Protein AF-A0A0L0F9M9-F1 (afdb_monomer_lite)

Organism: NCBI:txid667725

Sequence (215 aa):
MGREALQSKDYARAVFNFDKALEMAPGDKNTIYLRLEALLGNKKYELVCNDAAALLRDNAQDAEAMYLRGLALYYQGNCDSALNHLVQCLKSHPDHTKARNMRKVIKAVEASKKAGNEAYKSRKYDEAFALYTEAIEADENNTYTNSRLYSNRAAVLQQQKKFEAAIADCDRCVELDPNFVKAYTRRAKCKLESEQYDDAVKDYEKAASLDESNR

pLDDT: mean 96.53, std 3.6, range [65.5, 98.88]

Radius of gyration: 20.32 Å; chains: 1; bounding box: 56×35×57 Å

Foldseek 3Di:
DLVVCVVVLVLVVNLVVLVVVCVVPVPPVVSLLSNLSSCVSVLVLVVLLVSLVVVCVVPVQPLSSLQSNLSSCVLVVVLVSSLVSLVSSCVSPVPPPSSVLVNVLSVLLVVLCVQLVVCVVVVVLVSSLVSLVSSCVSPVPSLPSQLVSLLSNLVSCVVVLVLVSSLVSLVSNCVSPVLPLSSLQSNLVSCVSVVVNVSSVVSNVSSVVSVVVVD

InterPro domains:
  IPR011990 Tetratricopeptide-like helical domain superfamily [G3DSA:1.25.40.10] (1-107)
  IPR011990 Tetratricopeptide-like helical domain superfamily [G3DSA:1.25.40.10] (108-215)
  IPR011990 Tetratricopeptide-like helical domain superfamily [SSF48452] (2-144)
  IPR011990 Tetratricopeptide-like helical domain superfamily [SSF48452] (109-214)
  IPR019734 Tetratricopeptide repeat [PF00515] (148-180)
  IPR019734 Tetratricopeptide repeat [PF00515] (181-214)
  IPR019734 Tetratricopeptide repeat [PF13174] (64-96)
  IPR019734 Tetratricopeptide repeat [PF13181] (2-27)
  IPR019734 Tetratricopeptide repeat [PS50005] (63-96)
  IPR019734 Tetratricopeptide repeat [PS50005] (109-142)
  IPR019734 Tetratricopeptide repeat [PS50005] (147-180)
  IPR019734 Tetratricopeptide repeat [PS50005] (181-214)
  IPR019734 Tetratricopeptide repeat [SM00028] (1-28)
  IPR019734 Tetratricopeptide repeat [SM00028] (63-96)
  IPR019734 Tetratricopeptide repeat [SM00028] (109-142)
  IPR019734 Tetratricopeptide repeat [SM00028] (147-180)
  IPR019734 Tetratricopeptide repeat [SM00028] (181-214)

Structure (mmCIF, N/CA/C/O backbone):
data_AF-A0A0L0F9M9-F1
#
_entry.id   AF-A0A0L0F9M9-F1
#
loop_
_atom_site.group_PDB
_atom_site.id
_atom_site.type_symbol
_atom_site.label_atom_id
_atom_site.label_alt_id
_atom_site.label_comp_id
_atom_site.label_asym_id
_atom_site.label_entity_id
_atom_site.label_seq_id
_atom_site.pdbx_PDB_ins_code
_atom_site.Cartn_x
_atom_site.Cartn_y
_atom_site.Cartn_z
_atom_site.occupancy
_atom_site.B_iso_or_equiv
_atom_site.auth_seq_id
_atom_site.auth_comp_id
_atom_site.auth_asym_id
_atom_site.auth_atom_id
_atom_site.pdbx_PDB_model_num
ATOM 1 N N . MET A 1 1 ? 25.249 -14.826 -9.085 1.00 79.06 1 MET A N 1
ATOM 2 C CA . MET A 1 1 ? 25.199 -14.004 -7.854 1.00 79.06 1 MET A CA 1
ATOM 3 C C . MET A 1 1 ? 24.039 -13.002 -7.829 1.00 79.06 1 MET A C 1
ATOM 5 O O . MET A 1 1 ? 23.094 -13.247 -7.094 1.00 79.06 1 MET A O 1
ATOM 9 N N . GLY A 1 2 ? 24.029 -11.915 -8.621 1.00 86.38 2 GLY A N 1
ATOM 10 C CA . GLY A 1 2 ? 22.951 -10.899 -8.547 1.00 86.38 2 GLY A CA 1
ATOM 11 C C . GLY A 1 2 ? 21.544 -11.416 -8.893 1.00 86.38 2 GLY A C 1
ATOM 12 O O . GLY A 1 2 ? 20.603 -11.224 -8.128 1.00 86.38 2 GLY A O 1
ATOM 13 N N . ARG A 1 3 ? 21.404 -12.152 -10.004 1.00 90.69 3 ARG A N 1
ATOM 14 C CA . ARG A 1 3 ? 20.120 -12.754 -10.419 1.00 90.69 3 ARG A CA 1
ATOM 15 C C . ARG A 1 3 ? 19.613 -13.834 -9.457 1.00 90.69 3 ARG A C 1
ATOM 17 O O . ARG A 1 3 ? 18.416 -13.915 -9.222 1.00 90.69 3 ARG A O 1
ATOM 24 N N . GLU A 1 4 ? 20.514 -14.632 -8.890 1.00 93.12 4 GLU A N 1
ATOM 25 C CA . GLU A 1 4 ? 20.168 -15.656 -7.889 1.00 93.12 4 GLU A CA 1
ATOM 26 C C . GLU A 1 4 ? 19.638 -15.004 -6.611 1.00 93.12 4 GLU A C 1
ATOM 28 O O . GLU A 1 4 ? 18.603 -15.419 -6.103 1.00 93.12 4 GLU A O 1
ATOM 33 N N . ALA A 1 5 ? 20.290 -13.932 -6.142 1.00 93.06 5 ALA A N 1
ATOM 34 C CA . ALA A 1 5 ? 19.825 -13.160 -4.993 1.00 93.06 5 ALA A CA 1
ATOM 35 C C . ALA A 1 5 ? 18.439 -12.539 -5.241 1.00 93.06 5 ALA A C 1
ATOM 37 O O . ALA A 1 5 ? 17.585 -12.550 -4.356 1.00 93.06 5 ALA A O 1
ATOM 38 N N . LEU A 1 6 ? 18.183 -12.054 -6.462 1.00 91.94 6 LEU A N 1
ATOM 39 C CA . LEU A 1 6 ? 16.869 -11.537 -6.848 1.00 91.94 6 LEU A CA 1
ATOM 40 C C . LEU A 1 6 ? 15.794 -12.639 -6.815 1.00 91.94 6 LEU A C 1
ATOM 42 O O . LEU A 1 6 ? 14.709 -12.420 -6.281 1.00 91.94 6 LEU A O 1
ATOM 46 N N . GLN A 1 7 ? 16.105 -13.838 -7.317 1.00 93.06 7 GLN A N 1
ATOM 47 C CA . GLN A 1 7 ? 15.200 -14.995 -7.271 1.00 93.06 7 GLN A CA 1
ATOM 48 C C . GLN A 1 7 ? 14.928 -15.472 -5.841 1.00 93.06 7 GLN A C 1
ATOM 50 O O . GLN A 1 7 ? 13.792 -15.816 -5.517 1.00 93.06 7 GLN A O 1
ATOM 55 N N . SER A 1 8 ? 15.936 -15.442 -4.966 1.00 94.00 8 SER A N 1
ATOM 56 C CA . SER A 1 8 ? 15.775 -15.771 -3.547 1.00 94.00 8 SER A CA 1
ATOM 57 C C . SER A 1 8 ? 15.162 -14.634 -2.722 1.00 94.00 8 SER A C 1
ATOM 59 O O . SER A 1 8 ? 15.087 -14.755 -1.501 1.00 94.00 8 SER A O 1
ATOM 61 N N . LYS A 1 9 ? 14.739 -13.531 -3.361 1.00 93.94 9 LYS A N 1
ATOM 62 C CA . LYS A 1 9 ? 14.212 -12.309 -2.726 1.00 93.94 9 LYS A CA 1
ATOM 63 C C . LYS A 1 9 ? 15.171 -11.663 -1.715 1.00 93.94 9 LYS A C 1
ATOM 65 O O . LYS A 1 9 ? 14.748 -10.858 -0.888 1.00 93.94 9 LYS A O 1
ATOM 70 N N . ASP A 1 10 ? 16.469 -11.958 -1.804 1.00 96.00 10 ASP A N 1
ATOM 71 C CA . ASP A 1 10 ? 17.509 -11.208 -1.098 1.00 96.00 10 ASP A CA 1
ATOM 72 C C . ASP A 1 10 ? 17.816 -9.937 -1.899 1.00 96.00 10 ASP A C 1
ATOM 74 O O . ASP A 1 10 ? 18.818 -9.818 -2.611 1.00 96.00 10 ASP A O 1
ATOM 78 N N . TYR A 1 11 ? 16.879 -8.992 -1.828 1.00 96.81 11 TYR A N 1
ATOM 79 C CA . TYR A 1 11 ? 16.927 -7.772 -2.622 1.00 96.81 11 TYR A CA 1
ATOM 80 C C . TYR A 1 11 ? 18.124 -6.889 -2.262 1.00 96.81 11 TYR A C 1
ATOM 82 O O . TYR A 1 11 ? 18.705 -6.272 -3.149 1.00 96.81 11 TYR A O 1
ATOM 90 N N . ALA A 1 12 ? 18.541 -6.854 -0.993 1.00 96.12 12 ALA A N 1
ATOM 91 C CA . ALA A 1 12 ? 19.705 -6.079 -0.568 1.00 96.12 12 ALA A CA 1
ATOM 92 C C . ALA A 1 12 ? 20.992 -6.603 -1.225 1.00 96.12 12 ALA A C 1
ATOM 94 O O . ALA A 1 12 ? 21.762 -5.828 -1.798 1.00 96.12 12 ALA A O 1
ATOM 95 N N . ARG A 1 13 ? 21.192 -7.928 -1.221 1.00 96.81 13 ARG A N 1
ATOM 96 C CA . ARG A 1 13 ? 22.329 -8.559 -1.901 1.00 96.81 13 ARG A CA 1
ATOM 97 C C . ARG A 1 13 ? 22.228 -8.433 -3.418 1.00 96.81 13 ARG A C 1
ATOM 99 O O . ARG A 1 13 ? 23.251 -8.270 -4.084 1.00 96.81 13 ARG A O 1
ATOM 106 N N . ALA A 1 14 ? 21.023 -8.515 -3.979 1.00 97.50 14 ALA A N 1
ATOM 107 C CA . ALA A 1 14 ? 20.804 -8.311 -5.407 1.00 97.50 14 ALA A CA 1
ATOM 108 C C . ALA A 1 14 ? 21.229 -6.897 -5.832 1.00 97.50 14 ALA A C 1
ATOM 110 O O . ALA A 1 14 ? 22.047 -6.772 -6.741 1.00 97.50 14 ALA A O 1
ATOM 111 N N . VAL A 1 15 ? 20.765 -5.858 -5.123 1.00 97.38 15 VAL A N 1
ATOM 112 C CA . VAL A 1 15 ? 21.155 -4.456 -5.359 1.00 97.38 15 VAL A CA 1
ATOM 113 C C . VAL A 1 15 ? 22.673 -4.297 -5.296 1.00 97.38 15 VAL A C 1
ATOM 115 O O . VAL A 1 15 ? 23.256 -3.840 -6.272 1.00 97.38 15 VAL A O 1
ATOM 118 N N . PHE A 1 16 ? 23.324 -4.773 -4.226 1.00 97.00 16 PHE A N 1
ATOM 119 C CA . PHE A 1 16 ? 24.784 -4.686 -4.080 1.00 97.00 16 PHE A CA 1
ATOM 120 C C . PHE A 1 16 ? 25.542 -5.314 -5.261 1.00 97.00 16 PHE A C 1
ATOM 122 O O . PHE A 1 16 ? 26.493 -4.736 -5.786 1.00 97.00 16 PHE A O 1
ATOM 129 N N . ASN A 1 17 ? 25.116 -6.500 -5.707 1.00 97.06 17 ASN A N 1
ATOM 130 C CA . ASN A 1 17 ? 25.755 -7.181 -6.831 1.00 97.06 17 ASN A CA 1
ATOM 131 C C . ASN A 1 17 ? 25.538 -6.449 -8.161 1.00 97.06 17 ASN A C 1
ATOM 133 O O . ASN A 1 17 ? 26.443 -6.431 -8.995 1.00 97.06 17 ASN A O 1
ATOM 137 N N . PHE A 1 18 ? 24.355 -5.870 -8.382 1.00 97.44 18 PHE A N 1
ATOM 138 C CA . PHE A 1 18 ? 24.090 -5.102 -9.595 1.00 97.44 18 PHE A CA 1
ATOM 139 C C . PHE A 1 18 ? 24.808 -3.750 -9.590 1.00 97.44 18 PHE A C 1
ATOM 141 O O . PHE A 1 18 ? 25.332 -3.366 -10.629 1.00 97.44 18 PHE A O 1
ATOM 148 N N . ASP A 1 19 ? 24.926 -3.077 -8.441 1.00 96.19 19 ASP A N 1
ATOM 149 C CA . ASP A 1 19 ? 25.765 -1.879 -8.293 1.00 96.19 19 ASP A CA 1
ATOM 150 C C . ASP A 1 19 ? 27.214 -2.180 -8.699 1.00 96.19 19 ASP A C 1
ATOM 152 O O . ASP A 1 19 ? 27.785 -1.487 -9.540 1.00 96.19 19 ASP A O 1
ATOM 156 N N . LYS A 1 20 ? 27.783 -3.282 -8.191 1.00 96.50 20 LYS A N 1
ATOM 157 C CA . LYS A 1 20 ? 29.138 -3.724 -8.558 1.00 96.50 20 LYS A CA 1
ATOM 158 C C . LYS A 1 20 ? 29.290 -4.041 -10.044 1.00 96.50 20 LYS A C 1
ATOM 160 O O . LYS A 1 20 ? 30.318 -3.725 -10.634 1.00 96.50 20 LYS A O 1
ATOM 165 N N . ALA A 1 21 ? 28.279 -4.642 -10.666 1.00 95.81 21 ALA A N 1
ATOM 166 C CA . ALA A 1 21 ? 28.298 -4.896 -12.104 1.00 95.81 21 ALA A CA 1
ATOM 167 C C . ALA A 1 21 ? 28.262 -3.589 -12.920 1.00 95.81 21 ALA A C 1
ATOM 169 O O . ALA A 1 21 ? 28.965 -3.472 -13.924 1.00 95.81 21 ALA A O 1
ATOM 170 N N . LEU A 1 22 ? 27.504 -2.587 -12.466 1.00 95.75 22 LEU A N 1
ATOM 171 C CA . LEU A 1 22 ? 27.412 -1.282 -13.125 1.00 95.75 22 LEU A CA 1
ATOM 172 C C . LEU A 1 22 ? 28.666 -0.420 -12.933 1.00 95.75 22 LEU A C 1
ATOM 174 O O . LEU A 1 22 ? 28.947 0.403 -13.796 1.00 95.75 22 LEU A O 1
ATOM 178 N N . GLU A 1 23 ? 29.466 -0.632 -11.882 1.00 95.88 23 GLU A N 1
ATOM 179 C CA . GLU A 1 23 ? 30.805 -0.023 -11.778 1.00 95.88 23 GLU A CA 1
ATOM 180 C C . GLU A 1 23 ? 31.713 -0.453 -12.946 1.00 95.88 23 GLU A C 1
ATOM 182 O O . GLU A 1 23 ? 32.511 0.342 -13.441 1.00 95.88 23 GLU A O 1
ATOM 187 N N . MET A 1 24 ? 31.578 -1.699 -13.412 1.00 94.69 24 MET A N 1
ATOM 188 C CA . MET A 1 24 ? 32.361 -2.239 -14.530 1.00 94.69 24 MET A CA 1
ATOM 189 C C . MET A 1 24 ? 31.755 -1.897 -15.897 1.00 94.69 24 MET A C 1
ATOM 191 O O . MET A 1 24 ? 32.488 -1.720 -16.869 1.00 94.69 24 MET A O 1
ATOM 195 N N . ALA A 1 25 ? 30.425 -1.821 -15.981 1.00 93.94 25 ALA A N 1
ATOM 196 C CA . ALA A 1 25 ? 29.690 -1.537 -17.211 1.00 93.94 25 ALA A CA 1
ATOM 197 C C . ALA A 1 25 ? 28.493 -0.594 -16.951 1.00 93.94 25 ALA A C 1
ATOM 199 O O . ALA A 1 25 ? 27.348 -1.050 -16.909 1.00 93.94 25 ALA A O 1
ATOM 200 N N . PRO A 1 26 ? 28.719 0.730 -16.833 1.00 91.56 26 PRO A N 1
ATOM 201 C CA . PRO A 1 26 ? 27.678 1.680 -16.415 1.00 91.56 26 PRO A CA 1
ATOM 202 C C . PRO A 1 26 ? 26.472 1.791 -17.361 1.00 91.56 26 PRO A C 1
ATOM 204 O O . PRO A 1 26 ? 25.402 2.228 -16.950 1.00 91.56 26 PRO A O 1
ATOM 207 N N . GLY A 1 27 ? 26.641 1.425 -18.635 1.00 90.00 27 GLY A N 1
ATOM 208 C CA . GLY A 1 27 ? 25.611 1.539 -19.671 1.00 90.00 27 GLY A CA 1
ATOM 209 C C . GLY A 1 27 ? 24.778 0.277 -19.912 1.00 90.00 27 GLY A C 1
ATOM 210 O O . GLY A 1 27 ? 23.948 0.283 -20.822 1.00 90.00 27 GLY A O 1
ATOM 211 N N . ASP A 1 28 ? 24.992 -0.814 -19.165 1.00 94.44 28 ASP A N 1
ATOM 212 C CA . ASP A 1 28 ? 24.245 -2.058 -19.384 1.00 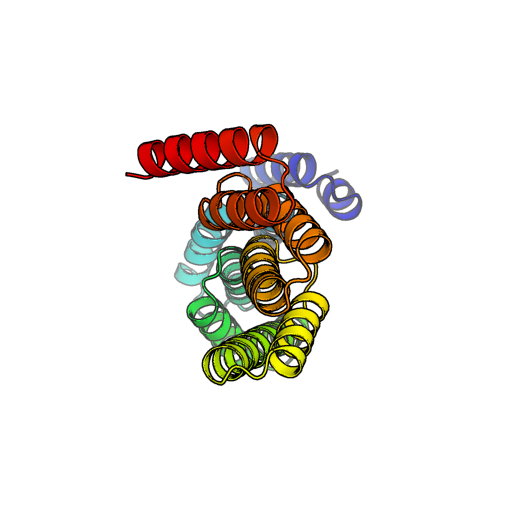94.44 28 ASP A CA 1
ATOM 213 C C . ASP A 1 28 ? 22.788 -1.943 -18.905 1.00 94.44 28 ASP A C 1
ATOM 215 O O . ASP A 1 28 ? 22.467 -2.170 -17.734 1.00 94.44 28 ASP A O 1
ATOM 219 N N . LYS A 1 29 ? 21.886 -1.631 -19.846 1.00 92.88 29 LYS A N 1
ATOM 220 C CA . LYS A 1 29 ? 20.447 -1.446 -19.592 1.00 92.88 29 LYS A CA 1
ATOM 221 C C . LYS A 1 29 ? 19.813 -2.645 -18.886 1.00 92.88 29 LYS A C 1
ATOM 223 O O . LYS A 1 29 ? 19.014 -2.452 -17.976 1.00 92.88 29 LYS A O 1
ATOM 228 N N . ASN A 1 30 ? 20.207 -3.872 -19.230 1.00 94.94 30 ASN A N 1
ATOM 229 C CA . ASN A 1 30 ? 19.642 -5.066 -18.599 1.00 94.94 30 ASN A CA 1
ATOM 230 C C . ASN A 1 30 ? 19.985 -5.135 -17.107 1.00 94.94 30 ASN A C 1
ATOM 232 O O . ASN A 1 30 ? 19.119 -5.435 -16.286 1.00 94.94 30 ASN A O 1
ATOM 236 N N . THR A 1 31 ? 21.234 -4.836 -16.746 1.00 96.38 31 THR A N 1
ATOM 237 C CA . THR A 1 31 ? 21.653 -4.776 -15.341 1.00 96.38 31 THR A CA 1
ATOM 238 C C . THR A 1 31 ? 20.976 -3.619 -14.608 1.00 96.38 31 THR A C 1
ATOM 240 O O . THR A 1 31 ? 20.567 -3.798 -13.460 1.00 96.38 31 THR A O 1
ATOM 243 N N . ILE A 1 32 ? 20.760 -2.473 -15.267 1.00 96.81 32 ILE A N 1
ATOM 244 C CA . ILE A 1 32 ? 19.991 -1.361 -14.688 1.00 96.81 32 ILE A CA 1
ATOM 245 C C . ILE A 1 32 ? 18.556 -1.804 -14.366 1.00 96.81 32 ILE A C 1
ATOM 247 O O . ILE A 1 32 ? 18.116 -1.605 -13.237 1.00 96.81 32 ILE A O 1
ATOM 251 N N . TYR A 1 33 ? 17.833 -2.447 -15.289 1.00 97.69 33 TYR A N 1
ATOM 252 C CA . TYR A 1 33 ? 16.461 -2.902 -15.015 1.00 97.69 33 TYR A CA 1
ATOM 253 C C . TYR A 1 33 ? 16.404 -3.923 -13.874 1.00 97.69 33 TYR A C 1
ATOM 255 O O . TYR A 1 33 ? 15.585 -3.778 -12.969 1.00 97.69 33 TYR A O 1
ATOM 263 N N . LEU A 1 34 ? 17.312 -4.905 -13.853 1.00 97.50 34 LEU A N 1
ATOM 264 C CA . LEU A 1 34 ? 17.385 -5.888 -12.764 1.00 97.50 34 LEU A CA 1
ATOM 265 C C . LEU A 1 34 ? 17.681 -5.229 -11.409 1.00 97.50 34 LEU A C 1
ATOM 267 O O . LEU A 1 34 ? 17.134 -5.631 -10.380 1.00 97.50 34 LEU A O 1
ATOM 271 N N . ARG A 1 35 ? 18.512 -4.183 -11.403 1.00 97.69 35 ARG A N 1
ATOM 272 C CA . ARG A 1 35 ? 18.753 -3.366 -10.214 1.00 97.69 35 ARG A CA 1
ATOM 273 C C . ARG A 1 35 ? 17.499 -2.617 -9.779 1.00 97.69 35 ARG A C 1
ATOM 275 O O . ARG A 1 35 ? 17.212 -2.592 -8.587 1.00 97.69 35 ARG A O 1
ATOM 282 N N . LEU A 1 36 ? 16.741 -2.035 -10.706 1.00 98.12 36 LEU A N 1
ATOM 283 C CA . LEU A 1 36 ? 15.484 -1.347 -10.393 1.00 98.12 36 LEU A CA 1
ATOM 284 C C . LEU A 1 36 ? 14.428 -2.307 -9.832 1.00 98.12 36 LEU A C 1
ATOM 286 O O . LEU A 1 36 ? 13.769 -1.969 -8.852 1.00 98.12 36 LEU A O 1
ATOM 290 N N . GLU A 1 37 ? 14.310 -3.518 -10.381 1.00 97.31 37 GLU A N 1
ATOM 291 C CA . GLU A 1 37 ? 13.459 -4.576 -9.819 1.00 97.31 37 GLU A CA 1
ATOM 292 C C . GLU A 1 37 ? 13.892 -4.948 -8.390 1.00 97.31 37 GLU A C 1
ATOM 294 O O . GLU A 1 37 ? 13.057 -5.055 -7.487 1.00 97.31 37 GLU A O 1
ATOM 299 N N . ALA A 1 38 ? 15.200 -5.074 -8.146 1.00 97.69 38 ALA A N 1
ATOM 300 C CA . ALA A 1 38 ? 15.728 -5.326 -6.809 1.00 97.69 38 ALA A CA 1
ATOM 301 C C . ALA A 1 38 ? 15.455 -4.155 -5.845 1.00 97.69 38 ALA A C 1
ATOM 303 O O . ALA A 1 38 ? 15.062 -4.374 -4.700 1.00 97.69 38 ALA A O 1
ATOM 304 N N . LEU A 1 39 ? 15.600 -2.907 -6.298 1.00 98.19 39 LEU A N 1
ATOM 305 C CA . LEU A 1 39 ? 15.288 -1.713 -5.509 1.00 98.19 39 LEU A CA 1
ATOM 306 C C . LEU A 1 39 ? 13.794 -1.625 -5.164 1.00 98.19 39 LEU A C 1
ATOM 308 O O . LEU A 1 39 ? 13.469 -1.271 -4.030 1.00 98.19 39 LEU A O 1
ATOM 312 N N . LEU A 1 40 ? 12.896 -1.990 -6.090 1.00 96.44 40 LEU A N 1
ATOM 313 C CA . LEU A 1 40 ? 11.456 -2.110 -5.825 1.00 96.44 40 LEU A CA 1
ATOM 314 C C . LEU A 1 40 ? 11.188 -3.127 -4.711 1.00 96.44 40 LEU A C 1
ATOM 316 O O . LEU A 1 40 ? 10.513 -2.799 -3.736 1.00 96.44 40 LEU A O 1
ATOM 320 N N . GLY A 1 41 ? 11.758 -4.333 -4.815 1.00 94.56 41 GLY A N 1
ATOM 321 C CA . GLY A 1 41 ? 11.632 -5.369 -3.785 1.00 94.56 41 GLY A CA 1
ATOM 322 C C . GLY A 1 41 ? 12.207 -4.943 -2.429 1.00 94.56 41 GLY A C 1
ATOM 323 O O . GLY A 1 41 ? 11.650 -5.265 -1.381 1.00 94.56 41 GLY A O 1
ATOM 324 N N . ASN A 1 42 ? 13.273 -4.139 -2.444 1.00 95.38 42 ASN A N 1
ATOM 325 C CA . ASN A 1 42 ? 13.881 -3.541 -1.254 1.00 95.38 42 ASN A CA 1
ATOM 326 C C . ASN A 1 42 ? 13.179 -2.251 -0.775 1.00 95.38 42 ASN A C 1
ATOM 328 O O . ASN A 1 42 ? 13.711 -1.529 0.072 1.00 95.38 42 ASN A O 1
ATOM 332 N N . LYS A 1 43 ? 12.006 -1.922 -1.334 1.00 94.88 43 LYS A N 1
ATOM 333 C CA . LYS A 1 43 ? 11.185 -0.748 -0.991 1.00 94.88 43 LYS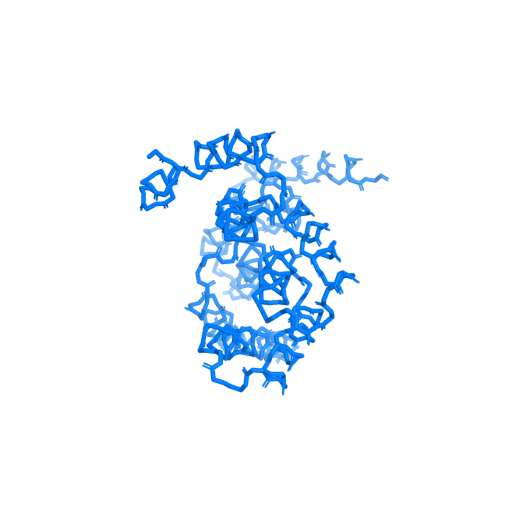 A CA 1
ATOM 334 C C . LYS A 1 43 ? 11.906 0.602 -1.144 1.00 94.88 43 LYS A C 1
ATOM 336 O O . LYS A 1 43 ? 11.569 1.581 -0.481 1.00 94.88 43 LYS A O 1
ATOM 341 N N . LYS A 1 44 ? 12.911 0.684 -2.022 1.00 96.94 44 LYS A N 1
ATOM 342 C CA . LYS A 1 44 ? 13.674 1.908 -2.328 1.00 96.94 44 LYS A CA 1
ATOM 343 C C . LYS A 1 44 ? 13.054 2.660 -3.508 1.00 96.94 44 LYS A C 1
ATOM 345 O O . LYS A 1 44 ? 13.709 2.905 -4.518 1.00 96.94 44 LYS A O 1
ATOM 350 N N . TYR A 1 45 ? 11.780 3.023 -3.376 1.00 96.94 45 TYR A N 1
ATOM 351 C CA . TYR A 1 45 ? 10.970 3.571 -4.471 1.00 96.94 45 TYR A CA 1
ATOM 352 C C . TYR A 1 45 ? 11.502 4.895 -5.036 1.00 96.94 45 TYR A C 1
ATOM 354 O O . TYR A 1 45 ? 11.508 5.072 -6.249 1.00 96.94 45 TYR A O 1
ATOM 362 N N . GLU A 1 46 ? 12.031 5.781 -4.187 1.00 96.75 46 GLU A N 1
ATOM 363 C CA . GLU A 1 46 ? 12.636 7.051 -4.624 1.00 96.75 46 GLU A CA 1
ATOM 364 C C . GLU A 1 46 ? 13.813 6.838 -5.587 1.00 96.75 46 GLU A C 1
ATOM 366 O O . GLU A 1 46 ? 13.908 7.494 -6.625 1.00 96.75 46 GLU A O 1
ATOM 371 N N . LEU A 1 47 ? 14.688 5.867 -5.290 1.00 97.31 47 LEU A N 1
ATOM 372 C CA . LEU A 1 47 ? 15.813 5.531 -6.167 1.00 97.31 47 LEU A CA 1
ATOM 373 C C . LEU A 1 47 ? 15.317 4.976 -7.505 1.00 97.31 47 LEU A C 1
ATOM 375 O O . LEU A 1 47 ? 15.804 5.387 -8.554 1.00 97.31 47 LEU A O 1
ATOM 379 N N . VAL A 1 48 ? 14.291 4.118 -7.480 1.00 98.38 48 VAL A N 1
ATOM 380 C CA . VAL A 1 48 ? 13.667 3.594 -8.706 1.00 98.38 48 VAL A CA 1
ATOM 381 C C . VAL A 1 48 ? 13.104 4.728 -9.559 1.00 98.38 48 VAL A C 1
ATOM 383 O O . VAL A 1 48 ? 13.349 4.769 -10.763 1.00 98.38 48 VAL A O 1
ATOM 386 N N . CYS A 1 49 ? 12.382 5.671 -8.949 1.00 97.62 49 CYS A N 1
ATOM 387 C CA . CYS A 1 49 ? 11.821 6.828 -9.640 1.00 97.62 49 CYS A CA 1
ATOM 388 C C . CYS A 1 49 ? 12.902 7.688 -10.307 1.00 97.62 49 CYS A C 1
ATOM 390 O O . CYS A 1 49 ? 12.734 8.071 -11.468 1.00 97.62 49 CYS A O 1
ATOM 392 N N . ASN A 1 50 ? 14.001 7.971 -9.603 1.00 96.81 50 ASN A N 1
ATOM 393 C CA . ASN A 1 50 ? 15.098 8.798 -10.108 1.00 96.81 50 ASN A CA 1
ATOM 394 C C . ASN A 1 50 ? 15.840 8.136 -11.274 1.00 96.81 50 ASN A C 1
ATOM 396 O O . ASN A 1 50 ? 16.052 8.762 -12.317 1.00 96.81 50 ASN A O 1
ATOM 400 N N . ASP A 1 51 ? 16.177 6.860 -11.126 1.00 96.19 51 ASP A N 1
ATOM 401 C CA . ASP A 1 51 ? 16.953 6.120 -12.117 1.00 96.19 51 ASP A CA 1
ATOM 402 C C . ASP A 1 51 ? 16.110 5.798 -13.358 1.00 96.19 51 ASP A C 1
ATOM 404 O O . ASP A 1 51 ? 16.554 6.000 -14.490 1.00 96.19 51 ASP A O 1
ATOM 408 N N . ALA A 1 52 ? 14.842 5.416 -13.177 1.00 97.62 52 ALA A N 1
ATOM 409 C CA . ALA A 1 52 ? 13.913 5.260 -14.293 1.00 97.62 52 ALA A CA 1
ATOM 410 C C . ALA A 1 52 ? 13.650 6.596 -15.008 1.00 97.62 52 ALA A C 1
ATOM 412 O O . ALA A 1 52 ? 13.511 6.629 -16.230 1.00 97.62 52 ALA A O 1
ATOM 413 N N . ALA A 1 53 ? 13.626 7.726 -14.289 1.00 97.00 53 ALA A N 1
ATOM 414 C CA . ALA A 1 53 ? 13.545 9.041 -14.922 1.00 97.00 53 ALA A CA 1
ATOM 415 C C . ALA A 1 53 ? 14.776 9.356 -15.784 1.00 97.00 53 ALA A C 1
ATOM 417 O O . ALA A 1 53 ? 14.627 10.011 -16.813 1.00 97.00 53 ALA A O 1
ATOM 418 N N . ALA A 1 54 ? 15.972 8.904 -15.391 1.00 95.75 54 ALA A N 1
ATOM 419 C CA . ALA A 1 54 ? 17.177 9.050 -16.203 1.00 95.75 54 ALA A CA 1
ATOM 420 C C . ALA A 1 54 ? 17.085 8.250 -17.508 1.00 95.75 54 ALA A C 1
ATOM 422 O O . ALA A 1 54 ? 17.346 8.808 -18.572 1.00 95.75 54 ALA A O 1
ATOM 423 N N . LEU A 1 55 ? 16.614 7.001 -17.442 1.00 96.38 55 LEU A N 1
ATOM 424 C CA . LEU A 1 55 ? 16.364 6.173 -18.628 1.00 96.38 55 LEU A CA 1
ATOM 425 C C . LEU A 1 55 ? 15.342 6.814 -19.576 1.00 96.38 55 LEU A C 1
ATOM 427 O O . LEU A 1 55 ? 15.546 6.833 -20.785 1.00 96.38 55 LEU A O 1
ATOM 431 N N . LEU A 1 56 ? 14.280 7.412 -19.032 1.00 96.31 56 LEU A N 1
ATOM 432 C CA . LEU A 1 56 ? 13.247 8.083 -19.827 1.00 96.31 56 LEU A CA 1
ATOM 433 C C . LEU A 1 56 ? 13.709 9.407 -20.457 1.00 96.31 56 LEU A C 1
ATOM 435 O O . LEU A 1 56 ? 13.095 9.856 -21.423 1.00 96.31 56 LEU A O 1
ATOM 439 N N . ARG A 1 57 ? 14.770 10.039 -19.934 1.00 96.44 57 ARG A N 1
ATOM 440 C CA . ARG A 1 57 ? 15.412 11.191 -20.595 1.00 96.44 57 ARG A CA 1
ATOM 441 C C . ARG A 1 57 ? 16.229 10.763 -21.813 1.00 96.44 57 ARG A C 1
ATOM 443 O O . ARG A 1 57 ? 16.239 11.496 -22.793 1.00 96.44 57 ARG A O 1
ATOM 450 N N . ASP A 1 58 ? 16.884 9.603 -21.743 1.00 94.38 58 ASP A N 1
ATOM 451 C CA . ASP A 1 58 ? 17.623 9.002 -22.864 1.00 94.38 58 ASP A CA 1
ATOM 452 C C . ASP A 1 58 ? 16.662 8.460 -23.933 1.00 94.38 58 ASP A C 1
ATOM 454 O O . ASP A 1 58 ? 16.780 8.767 -25.117 1.00 94.38 58 ASP A O 1
ATOM 458 N N . ASN A 1 59 ? 15.649 7.702 -23.506 1.00 94.75 59 ASN A N 1
ATOM 459 C CA . ASN A 1 59 ? 14.615 7.157 -24.372 1.00 94.75 59 ASN A CA 1
ATOM 460 C C . ASN A 1 59 ? 13.225 7.324 -23.751 1.00 94.75 59 ASN A C 1
ATOM 462 O O . ASN A 1 59 ? 12.772 6.517 -22.937 1.00 94.75 59 ASN A O 1
ATOM 466 N N . ALA A 1 60 ? 12.492 8.326 -24.230 1.00 93.62 60 ALA A N 1
ATOM 467 C CA . ALA A 1 60 ? 11.137 8.616 -23.773 1.00 93.62 60 ALA A CA 1
ATOM 468 C C . ALA A 1 60 ? 10.101 7.526 -24.111 1.00 93.62 60 ALA A C 1
ATOM 470 O O . ALA A 1 60 ? 8.959 7.661 -23.691 1.00 93.62 60 ALA A O 1
ATOM 471 N N . GLN A 1 61 ? 10.453 6.487 -24.877 1.00 94.44 61 GLN A N 1
ATOM 472 C CA . GLN A 1 61 ? 9.582 5.355 -25.223 1.00 94.44 61 GLN A CA 1
ATOM 473 C C . GLN A 1 61 ? 9.993 4.046 -24.531 1.00 94.44 61 GLN A C 1
ATOM 475 O O . GLN A 1 61 ? 9.471 2.985 -24.872 1.00 94.44 61 GLN A O 1
ATOM 480 N N . ASP A 1 62 ? 10.921 4.099 -23.571 1.00 96.56 62 ASP A N 1
ATOM 481 C CA . ASP A 1 62 ? 11.367 2.931 -22.811 1.00 96.56 62 ASP A CA 1
ATOM 482 C C . ASP A 1 62 ? 10.224 2.353 -21.955 1.00 96.56 62 ASP A C 1
ATOM 484 O O . ASP A 1 62 ? 9.830 2.911 -20.927 1.00 96.56 62 ASP A O 1
ATOM 488 N N . ALA A 1 63 ? 9.676 1.224 -22.411 1.00 96.75 63 ALA A N 1
ATOM 489 C CA . ALA A 1 63 ? 8.507 0.592 -21.812 1.00 96.75 63 ALA A CA 1
ATOM 490 C C . ALA A 1 63 ? 8.775 0.091 -20.389 1.00 96.75 63 ALA A C 1
ATOM 492 O O . ALA A 1 63 ? 7.927 0.271 -19.510 1.00 96.75 63 ALA A O 1
ATOM 493 N N . GLU A 1 64 ? 9.945 -0.513 -20.166 1.00 96.81 64 GLU A N 1
ATOM 494 C CA . GLU A 1 64 ? 10.311 -1.110 -18.882 1.00 96.81 64 GLU A CA 1
ATOM 495 C C . GLU A 1 64 ? 10.588 -0.001 -17.861 1.00 96.81 64 GLU A C 1
ATOM 497 O O . GLU A 1 64 ? 10.099 -0.062 -16.734 1.00 96.81 64 GLU A O 1
ATOM 502 N N . ALA A 1 65 ? 11.258 1.085 -18.269 1.00 97.50 65 ALA A N 1
ATOM 503 C CA . ALA A 1 65 ? 11.454 2.248 -17.406 1.00 97.50 65 ALA A CA 1
ATOM 504 C C . ALA A 1 65 ? 10.120 2.908 -17.006 1.00 97.50 65 ALA A C 1
ATOM 506 O O . ALA A 1 65 ? 9.930 3.248 -15.835 1.00 97.50 65 ALA A O 1
ATOM 507 N N . MET A 1 66 ? 9.163 3.054 -17.936 1.00 98.25 66 MET A N 1
ATOM 508 C CA . MET A 1 66 ? 7.816 3.547 -17.601 1.00 98.25 66 MET A CA 1
ATOM 509 C C . MET A 1 66 ? 7.091 2.613 -16.631 1.00 98.25 66 MET A C 1
ATOM 511 O O . MET A 1 66 ? 6.471 3.083 -15.676 1.00 98.25 66 MET A O 1
ATOM 515 N N . TYR A 1 67 ? 7.159 1.302 -16.867 1.00 98.38 67 TYR A N 1
ATOM 516 C CA . TYR A 1 67 ? 6.522 0.301 -16.019 1.00 98.38 67 TYR A CA 1
ATOM 517 C C . TYR A 1 67 ? 7.085 0.327 -14.591 1.00 98.38 67 TYR A C 1
ATOM 519 O O . TYR A 1 67 ? 6.320 0.486 -13.636 1.00 98.38 67 TYR A O 1
ATOM 527 N N . LEU A 1 68 ? 8.410 0.254 -14.441 1.00 98.25 68 LEU A N 1
ATOM 528 C CA . LEU A 1 68 ? 9.093 0.254 -13.145 1.00 98.25 68 LEU A CA 1
ATOM 529 C C . LEU A 1 68 ? 8.868 1.562 -12.378 1.00 98.25 68 LEU A C 1
ATOM 531 O O . LEU A 1 68 ? 8.609 1.537 -11.174 1.00 98.25 68 LEU A O 1
ATOM 535 N N . ARG A 1 69 ? 8.880 2.708 -13.074 1.00 98.31 69 ARG A N 1
ATOM 536 C CA . ARG A 1 69 ? 8.539 4.002 -12.468 1.00 98.31 69 ARG A CA 1
ATOM 537 C C . ARG A 1 69 ? 7.081 4.058 -12.019 1.00 98.31 69 ARG A C 1
ATOM 539 O O . ARG A 1 69 ? 6.796 4.554 -10.932 1.00 98.31 69 ARG A O 1
ATOM 546 N N . GLY A 1 70 ? 6.163 3.529 -12.828 1.00 98.06 70 GLY A N 1
ATOM 547 C CA . GLY A 1 70 ? 4.750 3.416 -12.475 1.00 98.06 70 GLY A CA 1
ATOM 548 C C . GLY A 1 70 ? 4.533 2.577 -11.213 1.00 98.06 70 GLY A C 1
ATOM 549 O O . GLY A 1 70 ? 3.784 2.991 -10.331 1.00 98.06 70 GLY A O 1
ATOM 550 N N . LEU A 1 71 ? 5.235 1.447 -11.080 1.00 97.94 71 LEU A N 1
ATOM 551 C CA . LEU A 1 71 ? 5.198 0.621 -9.868 1.00 97.94 71 LEU A CA 1
ATOM 552 C C . LEU A 1 71 ? 5.717 1.355 -8.634 1.00 97.94 71 LEU A C 1
ATOM 554 O O . LEU A 1 71 ? 5.065 1.324 -7.593 1.00 97.94 71 LEU A O 1
ATOM 558 N N . ALA A 1 72 ? 6.871 2.015 -8.744 1.00 97.94 72 ALA A N 1
ATOM 559 C CA . ALA A 1 72 ? 7.452 2.757 -7.629 1.00 97.94 72 ALA A CA 1
ATOM 560 C C . ALA A 1 72 ? 6.480 3.827 -7.116 1.00 97.94 72 ALA A C 1
ATOM 562 O O . ALA A 1 72 ? 6.181 3.871 -5.926 1.00 97.94 72 ALA A O 1
ATOM 563 N N . LEU A 1 73 ? 5.896 4.609 -8.029 1.00 98.12 73 LEU A N 1
ATOM 564 C CA . LEU A 1 73 ? 4.889 5.615 -7.696 1.00 98.12 73 LEU A CA 1
ATOM 565 C C . LEU A 1 73 ? 3.647 5.003 -7.042 1.00 98.12 73 LEU A C 1
ATOM 567 O O . LEU A 1 73 ? 3.128 5.559 -6.076 1.00 98.12 73 LEU A O 1
ATOM 571 N N . TYR A 1 74 ? 3.183 3.851 -7.525 1.00 97.81 74 TYR A N 1
ATOM 572 C CA . TYR A 1 74 ? 2.030 3.165 -6.949 1.00 97.81 74 TYR A CA 1
ATOM 573 C C . TYR A 1 74 ? 2.275 2.712 -5.502 1.00 97.81 74 TYR A C 1
ATOM 575 O O . TYR A 1 74 ? 1.427 2.933 -4.636 1.00 97.81 74 TYR A O 1
ATOM 583 N N . TYR A 1 75 ? 3.449 2.152 -5.202 1.00 96.31 75 TYR A N 1
ATOM 584 C CA . TYR A 1 75 ? 3.803 1.766 -3.830 1.00 96.31 75 TYR A CA 1
ATOM 585 C C . TYR A 1 75 ? 4.065 2.954 -2.897 1.00 96.31 75 TYR A C 1
ATOM 587 O O . TYR A 1 75 ? 4.079 2.788 -1.679 1.00 96.31 75 TYR A O 1
ATOM 595 N N . GLN A 1 76 ? 4.222 4.156 -3.450 1.00 95.31 76 GLN A N 1
ATOM 596 C CA . GLN A 1 76 ? 4.256 5.417 -2.705 1.00 95.31 76 GLN A CA 1
ATOM 597 C C . GLN A 1 76 ? 2.870 6.067 -2.559 1.00 95.31 76 GLN A C 1
ATOM 599 O O . GLN A 1 76 ? 2.755 7.137 -1.966 1.00 95.31 76 GLN A O 1
ATOM 604 N N . GLY A 1 77 ? 1.819 5.446 -3.109 1.00 95.31 77 GLY A N 1
ATOM 605 C CA . GLY A 1 77 ? 0.451 5.968 -3.095 1.00 95.31 77 GLY A CA 1
ATOM 606 C C . GLY A 1 77 ? 0.122 6.982 -4.185 1.00 95.31 77 GLY A C 1
ATOM 607 O O . GLY A 1 77 ? -0.987 7.513 -4.207 1.00 95.31 77 GLY A O 1
ATOM 608 N N . ASN A 1 78 ? 1.047 7.246 -5.106 1.00 96.69 78 ASN A N 1
ATOM 609 C CA . ASN A 1 78 ? 0.866 8.183 -6.212 1.00 96.69 78 ASN A CA 1
ATOM 610 C C . ASN A 1 78 ? 0.141 7.499 -7.387 1.00 96.69 78 ASN A C 1
ATOM 612 O O . ASN A 1 78 ? 0.692 7.364 -8.483 1.00 96.69 78 ASN A O 1
ATOM 616 N N . CYS A 1 79 ? -1.094 7.041 -7.151 1.00 96.06 79 CYS A N 1
ATOM 617 C CA . CYS A 1 79 ? -1.865 6.206 -8.081 1.00 96.06 79 CYS A CA 1
ATOM 618 C C . CYS A 1 79 ? -2.122 6.868 -9.444 1.00 96.06 79 CYS A C 1
ATOM 620 O O . CYS A 1 79 ? -1.997 6.204 -10.472 1.00 96.06 79 CYS A O 1
ATOM 622 N N . ASP A 1 80 ? -2.429 8.167 -9.482 1.00 96.75 80 ASP A N 1
ATOM 623 C CA . 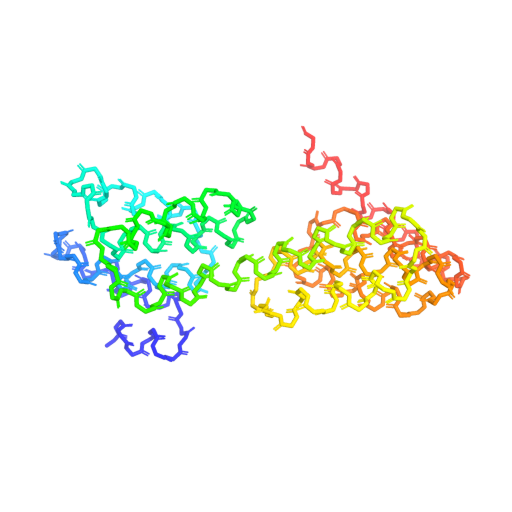ASP A 1 80 ? -2.695 8.878 -10.742 1.00 96.75 80 ASP A CA 1
ATOM 624 C C . ASP A 1 80 ? -1.446 8.927 -11.632 1.00 96.75 80 ASP A C 1
ATOM 626 O O . ASP A 1 80 ? -1.487 8.570 -12.813 1.00 96.75 80 ASP A O 1
ATOM 630 N N . SER A 1 81 ? -0.301 9.296 -11.051 1.00 97.62 81 SER A N 1
ATOM 631 C CA . SER A 1 81 ? 0.989 9.305 -11.747 1.00 97.62 81 SER A CA 1
ATOM 632 C C . SER A 1 81 ? 1.400 7.900 -12.190 1.00 97.62 81 SER A C 1
ATOM 634 O O . SER A 1 81 ? 1.867 7.721 -13.316 1.00 97.62 81 SER A O 1
ATOM 636 N N . ALA A 1 82 ? 1.175 6.889 -11.345 1.00 98.19 82 ALA A N 1
ATOM 637 C CA . ALA A 1 82 ? 1.412 5.494 -11.697 1.00 98.19 82 ALA A CA 1
ATOM 638 C C . ALA A 1 82 ? 0.581 5.064 -12.917 1.00 98.19 82 ALA A C 1
ATOM 640 O O . ALA A 1 82 ? 1.125 4.534 -13.888 1.00 98.19 82 ALA A O 1
ATOM 641 N N . LEU A 1 83 ? -0.726 5.347 -12.911 1.00 98.19 83 LEU A N 1
ATOM 642 C CA . LEU A 1 83 ? -1.620 5.040 -14.026 1.00 98.19 83 LEU A CA 1
ATOM 643 C C . LEU A 1 83 ? -1.208 5.766 -15.308 1.00 98.19 83 LEU A C 1
ATOM 645 O O . LEU A 1 83 ? -1.245 5.150 -16.374 1.00 98.19 83 LEU A O 1
ATOM 649 N N . ASN A 1 84 ? -0.774 7.024 -15.219 1.00 97.88 84 ASN A N 1
ATOM 650 C CA . ASN A 1 84 ? -0.281 7.776 -16.372 1.00 97.88 84 ASN A CA 1
ATOM 651 C C . ASN A 1 84 ? 0.928 7.092 -17.023 1.00 97.88 84 ASN A C 1
ATOM 653 O O . ASN A 1 84 ? 0.918 6.868 -18.235 1.00 97.88 84 ASN A O 1
ATOM 657 N N . HIS A 1 85 ? 1.928 6.682 -16.237 1.00 98.19 85 HIS A N 1
ATOM 658 C CA . HIS A 1 85 ? 3.088 5.958 -16.765 1.00 98.19 85 HIS A CA 1
ATOM 659 C C . HIS A 1 85 ? 2.714 4.595 -17.361 1.00 98.19 85 HIS A C 1
ATOM 661 O O . HIS A 1 85 ? 3.189 4.246 -18.440 1.00 98.19 85 HIS A O 1
ATOM 667 N N . LEU A 1 86 ? 1.811 3.844 -16.724 1.00 98.19 86 LEU A N 1
ATOM 668 C CA . LEU A 1 86 ? 1.342 2.559 -17.256 1.00 98.19 86 LEU A CA 1
ATOM 669 C C . LEU A 1 86 ? 0.540 2.722 -18.555 1.00 98.19 86 LEU A C 1
ATOM 671 O O . LEU A 1 86 ? 0.624 1.883 -19.449 1.00 98.19 86 LEU A O 1
ATOM 675 N N . VAL A 1 87 ? -0.238 3.798 -18.683 1.00 97.81 87 VAL A N 1
ATOM 676 C CA . VAL A 1 87 ? -0.952 4.128 -19.923 1.00 97.81 87 VAL A CA 1
ATOM 677 C C . VAL A 1 87 ? 0.026 4.503 -21.031 1.00 97.81 87 VAL A C 1
ATOM 679 O O . VAL A 1 87 ? -0.143 4.027 -22.150 1.00 97.81 87 VAL A O 1
ATOM 682 N N . GLN A 1 88 ? 1.051 5.306 -20.736 1.00 97.12 88 GLN A N 1
ATOM 683 C CA . GLN A 1 88 ? 2.100 5.638 -21.703 1.00 97.12 88 GLN A CA 1
ATOM 684 C C . GLN A 1 88 ? 2.860 4.384 -22.154 1.00 97.12 88 GLN A C 1
ATOM 686 O O . GLN A 1 88 ? 2.991 4.164 -23.354 1.00 97.12 88 GLN A O 1
ATOM 691 N N . CYS A 1 89 ? 3.233 3.509 -21.215 1.00 97.88 89 CYS A N 1
ATOM 692 C CA . CYS A 1 89 ? 3.865 2.221 -21.502 1.00 97.88 89 CYS A CA 1
ATOM 693 C C . CYS A 1 89 ? 3.030 1.398 -22.497 1.00 97.88 89 CYS A C 1
ATOM 695 O O . CYS A 1 89 ? 3.532 0.978 -23.537 1.00 97.88 89 CYS A O 1
ATOM 697 N N . LEU A 1 90 ? 1.727 1.248 -22.234 1.00 97.69 90 LEU A N 1
ATOM 698 C CA . LEU A 1 90 ? 0.805 0.488 -23.088 1.00 97.69 90 LEU A CA 1
ATOM 699 C C . LEU A 1 90 ? 0.474 1.176 -24.417 1.00 97.69 90 LEU A C 1
ATOM 701 O O . LEU A 1 90 ? 0.043 0.505 -25.351 1.00 97.69 90 LEU A O 1
ATOM 705 N N . LYS A 1 91 ? 0.636 2.499 -24.514 1.00 96.44 91 LYS A N 1
ATOM 706 C CA . LYS A 1 91 ? 0.478 3.226 -25.778 1.00 96.44 91 LYS A CA 1
ATOM 707 C C . LYS A 1 91 ? 1.616 2.884 -26.738 1.00 96.44 91 LYS A C 1
ATOM 709 O O . LYS A 1 91 ? 1.366 2.702 -27.924 1.00 96.44 91 LYS A O 1
ATOM 714 N N . SER A 1 92 ? 2.837 2.795 -26.220 1.00 93.94 92 SER A N 1
ATOM 715 C CA . SER A 1 92 ? 4.034 2.498 -27.013 1.00 93.94 92 SER A CA 1
ATOM 716 C C . SER A 1 92 ? 4.231 0.996 -27.218 1.00 93.94 92 SER A C 1
ATOM 718 O O . SER A 1 92 ? 4.688 0.577 -28.275 1.00 93.94 92 SER A O 1
ATOM 720 N N . HIS A 1 93 ? 3.840 0.185 -26.231 1.00 95.94 93 HIS A N 1
ATOM 721 C CA . HIS A 1 93 ? 3.983 -1.270 -26.227 1.00 95.94 93 HIS A CA 1
ATOM 722 C C . HIS A 1 93 ? 2.676 -1.934 -25.756 1.00 95.94 93 HIS A C 1
ATOM 724 O O . HIS A 1 93 ? 2.553 -2.319 -24.587 1.00 95.94 93 HIS A O 1
ATOM 730 N N . PRO A 1 94 ? 1.677 -2.087 -26.650 1.00 95.19 94 PRO A N 1
ATOM 731 C CA . PRO A 1 94 ? 0.363 -2.621 -26.289 1.00 95.19 94 PRO A CA 1
ATOM 732 C C . PRO A 1 94 ? 0.405 -4.014 -25.655 1.00 95.19 94 PRO A C 1
ATOM 734 O O . PRO A 1 94 ? -0.430 -4.317 -24.798 1.00 95.19 94 PRO A O 1
ATOM 737 N N . ASP A 1 95 ? 1.391 -4.833 -26.024 1.00 95.69 95 ASP A N 1
ATOM 738 C CA . ASP A 1 95 ? 1.556 -6.218 -25.569 1.00 95.69 95 ASP A CA 1
ATOM 739 C C . ASP A 1 95 ? 2.289 -6.358 -24.227 1.00 95.69 95 ASP A C 1
ATOM 741 O O . ASP A 1 95 ? 2.516 -7.472 -23.755 1.00 95.69 95 ASP A O 1
ATOM 745 N N . HIS A 1 96 ? 2.609 -5.247 -23.553 1.00 97.25 96 HIS A N 1
ATOM 746 C CA . HIS A 1 96 ? 3.252 -5.274 -22.242 1.00 97.25 96 HIS A CA 1
ATOM 747 C C . HIS A 1 96 ? 2.298 -5.806 -21.154 1.00 97.25 96 HIS A C 1
ATOM 749 O O . HIS A 1 96 ? 1.582 -5.067 -20.469 1.00 97.25 96 HIS A O 1
ATOM 755 N N . THR A 1 97 ? 2.312 -7.123 -20.954 1.00 97.31 97 THR A N 1
ATOM 756 C CA . THR A 1 97 ? 1.394 -7.849 -20.059 1.00 97.31 97 THR A CA 1
ATOM 757 C C . THR A 1 97 ? 1.480 -7.379 -18.608 1.00 97.31 97 THR A C 1
ATOM 759 O O . THR A 1 97 ? 0.444 -7.106 -17.998 1.00 97.31 97 THR A O 1
ATOM 762 N N . LYS A 1 98 ? 2.696 -7.203 -18.067 1.00 97.12 98 LYS A N 1
ATOM 763 C CA . LYS A 1 98 ? 2.898 -6.729 -16.686 1.00 97.12 98 LYS A CA 1
ATOM 764 C C . LYS A 1 98 ? 2.233 -5.362 -16.442 1.00 97.12 98 LYS A C 1
ATOM 766 O O . LYS A 1 98 ? 1.487 -5.208 -15.476 1.00 97.12 98 LYS A O 1
ATOM 771 N N . ALA A 1 99 ? 2.433 -4.396 -17.345 1.00 97.88 99 ALA A N 1
ATOM 772 C CA . ALA A 1 99 ? 1.828 -3.068 -17.257 1.00 97.88 99 ALA A CA 1
ATOM 773 C C . ALA A 1 99 ? 0.297 -3.119 -17.377 1.00 97.88 99 ALA A C 1
ATOM 775 O O . ALA A 1 99 ? -0.408 -2.446 -16.623 1.00 97.88 99 ALA A O 1
ATOM 776 N N . ARG A 1 100 ? -0.236 -3.963 -18.274 1.00 98.38 100 ARG A N 1
ATOM 777 C CA . ARG A 1 100 ? -1.686 -4.170 -18.440 1.00 98.38 100 ARG A CA 1
ATOM 778 C C . ARG A 1 100 ? -2.332 -4.709 -17.165 1.00 98.38 100 ARG A C 1
ATOM 780 O O . ARG A 1 100 ? -3.355 -4.173 -16.734 1.00 98.38 100 ARG A O 1
ATOM 787 N N . ASN A 1 101 ? -1.729 -5.738 -16.572 1.00 97.75 101 ASN A N 1
ATOM 788 C CA . ASN A 1 101 ? -2.221 -6.371 -15.351 1.00 97.75 101 ASN A CA 1
ATOM 789 C C . ASN A 1 101 ? -2.166 -5.400 -14.175 1.00 97.75 101 ASN A C 1
ATOM 791 O O . ASN A 1 101 ? -3.178 -5.193 -13.511 1.00 97.75 101 ASN A O 1
ATOM 795 N N . MET A 1 102 ? -1.030 -4.728 -13.985 1.00 97.50 102 MET A N 1
ATOM 796 C CA . MET A 1 102 ? -0.880 -3.758 -12.906 1.00 97.50 102 MET A CA 1
ATOM 797 C C . MET A 1 102 ? -1.875 -2.601 -13.041 1.00 97.50 102 MET A C 1
ATOM 799 O O . MET A 1 102 ? -2.540 -2.234 -12.080 1.00 97.50 102 MET A O 1
ATOM 803 N N . ARG A 1 103 ? -2.090 -2.079 -14.256 1.00 97.94 103 ARG A N 1
ATOM 804 C CA . ARG A 1 103 ? -3.104 -1.041 -14.494 1.00 97.94 103 ARG A CA 1
ATOM 805 C C . ARG A 1 103 ? -4.509 -1.503 -14.089 1.00 97.94 103 ARG A C 1
ATOM 807 O O . ARG A 1 103 ? -5.294 -0.688 -13.611 1.00 97.94 103 ARG A O 1
ATOM 814 N N . LYS A 1 104 ? -4.849 -2.777 -14.315 1.00 97.94 104 LYS A N 1
ATOM 815 C CA . LYS A 1 104 ? -6.140 -3.352 -13.904 1.00 97.94 104 LYS A CA 1
ATOM 816 C C . LYS A 1 104 ? -6.247 -3.414 -12.378 1.00 97.94 104 LYS A C 1
ATOM 818 O O . LYS A 1 104 ? -7.264 -2.976 -11.853 1.00 97.94 104 LYS A O 1
ATOM 823 N N . VAL A 1 105 ? -5.200 -3.892 -11.704 1.00 98.00 105 VAL A N 1
ATOM 824 C CA . VAL A 1 105 ? -5.125 -3.969 -10.235 1.00 98.00 105 VAL A CA 1
ATOM 825 C C . VAL A 1 105 ? -5.287 -2.587 -9.609 1.00 98.00 105 VAL A C 1
ATOM 827 O O . VAL A 1 105 ? -6.225 -2.381 -8.847 1.00 98.00 105 VAL A O 1
ATOM 830 N N . ILE A 1 106 ? -4.475 -1.604 -10.017 1.00 98.00 106 ILE A N 1
ATOM 831 C CA . ILE A 1 106 ? -4.540 -0.239 -9.469 1.00 98.00 106 ILE A CA 1
ATOM 832 C C . ILE A 1 106 ? -5.943 0.354 -9.647 1.00 98.00 106 ILE A C 1
ATOM 834 O O . ILE A 1 106 ? -6.493 0.945 -8.722 1.00 98.00 106 ILE A O 1
ATOM 838 N N . LYS A 1 107 ? -6.561 0.171 -10.821 1.00 98.12 107 LYS A N 1
ATOM 839 C CA . LYS A 1 107 ? -7.928 0.655 -11.061 1.00 98.12 107 LYS A CA 1
ATOM 840 C C . LYS A 1 107 ? -8.968 -0.029 -10.176 1.00 98.12 107 LYS A C 1
ATOM 842 O O . LYS A 1 107 ? -9.888 0.655 -9.742 1.00 98.12 107 LYS A O 1
ATOM 847 N N . ALA A 1 108 ? -8.845 -1.334 -9.939 1.00 97.81 108 ALA A N 1
ATOM 848 C CA . ALA A 1 108 ? -9.751 -2.069 -9.061 1.00 97.81 108 ALA A CA 1
ATOM 849 C C . ALA A 1 108 ? -9.627 -1.575 -7.613 1.00 97.81 108 ALA A C 1
ATOM 851 O O . ALA A 1 108 ? -10.624 -1.156 -7.032 1.00 97.81 108 ALA A O 1
ATOM 852 N N . VAL A 1 109 ? -8.397 -1.493 -7.092 1.00 98.12 109 VAL A N 1
ATOM 853 C CA . VAL A 1 109 ? -8.111 -0.965 -5.748 1.00 98.12 109 VAL A CA 1
ATOM 854 C C . VAL A 1 109 ? -8.688 0.442 -5.578 1.00 98.12 109 VAL A C 1
ATOM 856 O O . VAL A 1 109 ? -9.414 0.704 -4.619 1.00 98.12 109 VAL A O 1
ATOM 859 N N . GLU A 1 110 ? -8.435 1.352 -6.526 1.00 97.88 110 GLU A N 1
ATOM 860 C CA . GLU A 1 110 ? -8.928 2.731 -6.427 1.00 97.88 110 GLU A CA 1
ATOM 861 C C . GLU A 1 110 ? -10.449 2.837 -6.562 1.00 97.88 110 GLU A C 1
ATOM 863 O O . GLU A 1 110 ? -11.064 3.669 -5.886 1.00 97.88 110 GLU A O 1
ATOM 868 N N . ALA A 1 111 ? -11.068 2.000 -7.397 1.00 98.25 111 ALA A N 1
ATOM 869 C CA . ALA A 1 111 ? -12.518 1.949 -7.537 1.00 98.25 111 ALA A CA 1
ATOM 870 C C . ALA A 1 111 ? -13.182 1.477 -6.237 1.00 98.25 111 ALA A C 1
ATOM 872 O O . ALA A 1 111 ? -14.040 2.193 -5.714 1.00 98.25 111 ALA A O 1
ATOM 873 N N . SER A 1 112 ? -12.744 0.347 -5.674 1.00 98.56 112 SER A N 1
ATOM 874 C CA . SER A 1 112 ? -13.292 -0.196 -4.426 1.00 98.56 112 SER A CA 1
ATOM 875 C C . SER A 1 112 ? -12.994 0.720 -3.235 1.00 98.56 112 SER A C 1
ATOM 877 O O . SER A 1 112 ? -13.895 1.010 -2.451 1.00 98.56 112 SER A O 1
ATOM 879 N N . LYS A 1 113 ? -11.797 1.325 -3.155 1.00 98.44 113 LYS A N 1
ATOM 880 C CA . LYS A 1 113 ? -11.482 2.368 -2.157 1.00 98.44 113 LYS A CA 1
ATOM 881 C C . LYS A 1 113 ? -12.445 3.552 -2.251 1.00 98.44 113 LYS A C 1
ATOM 883 O O . LYS A 1 113 ? -12.963 4.018 -1.235 1.00 98.44 113 LYS A O 1
ATOM 888 N N . LYS A 1 114 ? -12.674 4.079 -3.459 1.00 98.50 114 LYS A N 1
ATOM 889 C CA . LYS A 1 114 ? -13.558 5.233 -3.676 1.00 98.50 114 LYS A CA 1
ATOM 890 C C . LYS A 1 114 ? -15.007 4.893 -3.334 1.00 98.50 114 LYS A C 1
ATOM 892 O O . LYS A 1 114 ? -15.655 5.682 -2.649 1.00 98.50 114 LYS A O 1
ATOM 897 N N . ALA A 1 115 ? -15.493 3.739 -3.781 1.00 98.69 115 ALA A N 1
ATOM 898 C CA . ALA A 1 115 ? -16.835 3.264 -3.473 1.00 98.69 115 ALA A CA 1
ATOM 899 C C . ALA A 1 115 ? -17.009 3.035 -1.962 1.00 98.69 115 ALA A C 1
ATOM 901 O O . ALA A 1 115 ? -17.987 3.504 -1.388 1.00 98.69 115 ALA A O 1
ATOM 902 N N . GLY A 1 116 ? -16.025 2.423 -1.292 1.00 98.75 116 GLY A N 1
ATOM 903 C CA . GLY A 1 116 ? -16.037 2.215 0.158 1.00 98.75 116 GLY A CA 1
ATOM 904 C C . GLY A 1 116 ? -16.086 3.529 0.940 1.00 98.75 116 GLY A C 1
ATOM 905 O O . GLY A 1 116 ? -16.868 3.665 1.883 1.00 98.75 116 GLY A O 1
ATOM 906 N N . ASN A 1 117 ? -15.331 4.542 0.499 1.00 98.62 117 ASN A N 1
ATOM 907 C CA . ASN A 1 117 ? -15.389 5.888 1.078 1.00 98.62 117 ASN A CA 1
ATOM 908 C C . ASN A 1 117 ? -16.784 6.520 0.933 1.00 98.62 117 ASN A C 1
ATOM 910 O O . ASN A 1 117 ? -17.252 7.188 1.855 1.00 98.62 117 ASN A O 1
ATOM 914 N N . GLU A 1 118 ? -17.446 6.330 -0.208 1.00 98.75 118 GLU A N 1
ATOM 915 C CA . GLU A 1 118 ? -18.791 6.861 -0.456 1.00 98.75 118 GLU A CA 1
ATOM 916 C C . GLU A 1 118 ? -19.861 6.129 0.365 1.00 98.75 118 GLU A C 1
ATOM 918 O O . GLU A 1 118 ? -20.701 6.763 1.010 1.00 98.75 118 GLU A O 1
ATOM 923 N N . ALA A 1 119 ? -19.777 4.798 0.432 1.00 98.75 119 ALA A N 1
ATOM 924 C CA . ALA A 1 119 ? -20.632 3.975 1.279 1.00 98.75 119 ALA A CA 1
ATOM 925 C C . ALA A 1 119 ? -20.494 4.365 2.762 1.00 98.75 119 ALA A C 1
ATOM 927 O O . ALA A 1 119 ? -21.502 4.538 3.450 1.00 98.75 119 ALA A O 1
ATOM 928 N N . TYR A 1 120 ? -19.267 4.611 3.241 1.00 98.62 120 TYR A N 1
ATOM 929 C CA . TYR A 1 120 ? -19.018 5.077 4.609 1.00 98.62 120 TYR A CA 1
ATOM 930 C C . TYR A 1 120 ? -19.677 6.435 4.889 1.00 98.62 120 TYR A C 1
ATOM 932 O O . TYR A 1 120 ? -20.349 6.591 5.911 1.00 98.62 120 TYR A O 1
ATOM 940 N N . LYS A 1 121 ? -19.532 7.412 3.981 1.00 98.50 121 LYS A N 1
ATOM 941 C CA . LYS A 1 121 ? -20.189 8.730 4.101 1.00 98.50 121 LYS A CA 1
ATOM 942 C C . LYS A 1 121 ? -21.711 8.609 4.131 1.00 98.50 121 LYS A C 1
ATOM 944 O O . LYS A 1 121 ? -22.366 9.296 4.909 1.00 98.50 121 LYS A O 1
ATOM 949 N N . SER A 1 122 ? -22.249 7.687 3.337 1.00 98.38 122 SER A N 1
ATOM 950 C CA . SER A 1 122 ? -23.672 7.344 3.292 1.00 98.38 122 SER A CA 1
ATOM 951 C C . SER A 1 122 ? -24.134 6.464 4.465 1.00 98.38 122 SER A C 1
ATOM 953 O O . SER A 1 122 ? -25.283 6.030 4.479 1.00 98.38 122 SER A O 1
ATOM 955 N N . ARG A 1 123 ? -23.261 6.183 5.447 1.00 97.94 123 ARG A N 1
ATOM 956 C CA . ARG A 1 123 ? -23.510 5.309 6.612 1.00 97.94 123 ARG A CA 1
ATOM 957 C C . ARG A 1 123 ? -23.901 3.866 6.264 1.00 97.94 123 ARG A C 1
ATOM 959 O O . ARG A 1 123 ? -24.438 3.146 7.102 1.00 97.94 123 ARG A O 1
ATOM 966 N N . LYS A 1 124 ? -23.595 3.413 5.049 1.00 98.62 124 LYS A N 1
ATOM 967 C CA . LYS A 1 124 ? -23.769 2.025 4.609 1.00 98.62 124 LYS A CA 1
ATOM 968 C C . LYS A 1 124 ? -22.551 1.210 5.032 1.00 98.62 124 LYS A C 1
ATOM 970 O O . LYS A 1 124 ? -21.658 0.925 4.238 1.00 98.62 124 LYS A O 1
ATOM 975 N N . TYR A 1 125 ? -22.474 0.915 6.325 1.00 98.50 125 TYR A N 1
ATOM 976 C CA . TYR A 1 125 ? -21.259 0.374 6.932 1.00 98.50 125 TYR A CA 1
ATOM 977 C C . TYR A 1 125 ? -20.896 -1.032 6.439 1.00 98.50 125 TYR A C 1
ATOM 979 O O . TYR A 1 125 ? -19.729 -1.267 6.153 1.00 98.50 125 TYR A O 1
ATOM 987 N N . ASP A 1 126 ? -21.859 -1.937 6.251 1.00 98.44 126 ASP A N 1
ATOM 988 C CA . ASP A 1 126 ? -21.552 -3.285 5.742 1.00 98.44 126 ASP A CA 1
ATOM 989 C C . ASP A 1 126 ? -21.021 -3.253 4.300 1.00 98.44 126 ASP A C 1
ATOM 991 O O . ASP A 1 126 ? -20.047 -3.930 3.975 1.00 98.44 126 ASP A O 1
ATOM 995 N N . GLU A 1 127 ? -21.598 -2.393 3.456 1.00 98.69 127 GLU A N 1
ATOM 996 C CA . GLU A 1 127 ? -21.122 -2.163 2.087 1.00 98.69 127 GLU A CA 1
ATOM 997 C C . GLU A 1 127 ? -19.704 -1.571 2.090 1.00 98.69 127 GLU A C 1
ATOM 999 O O . GLU A 1 127 ? -18.818 -2.063 1.394 1.00 98.69 127 GLU A O 1
ATOM 1004 N N . ALA A 1 128 ? -19.450 -0.560 2.928 1.00 98.81 128 ALA A N 1
ATOM 1005 C CA . ALA A 1 128 ? -18.123 0.036 3.063 1.00 98.81 128 ALA A CA 1
ATOM 1006 C C . ALA A 1 128 ? -17.072 -0.984 3.534 1.00 98.81 128 ALA A C 1
ATOM 1008 O O . ALA A 1 128 ? -15.960 -1.004 3.009 1.00 98.81 128 ALA A O 1
ATOM 1009 N N . PHE A 1 129 ? -17.420 -1.843 4.497 1.00 98.81 129 PHE A N 1
ATOM 1010 C CA . PHE A 1 129 ? -16.538 -2.904 4.983 1.00 98.81 129 PHE A CA 1
ATOM 1011 C C . PHE A 1 129 ? -16.147 -3.876 3.863 1.00 98.81 129 PHE A C 1
ATOM 1013 O O . PHE A 1 129 ? -14.962 -4.185 3.702 1.00 98.81 129 PHE A O 1
ATOM 1020 N N . ALA A 1 130 ? -17.131 -4.332 3.081 1.00 98.75 130 ALA A N 1
ATOM 1021 C CA . ALA A 1 130 ? -16.905 -5.238 1.959 1.00 98.75 130 ALA A CA 1
ATOM 1022 C C . ALA A 1 130 ? -16.006 -4.596 0.892 1.00 98.75 130 ALA A C 1
ATOM 1024 O O . ALA A 1 130 ? -15.028 -5.204 0.471 1.00 98.75 130 ALA A O 1
ATOM 1025 N N . LEU A 1 131 ? -16.267 -3.337 0.533 1.00 98.88 131 LEU A N 1
ATOM 1026 C CA . LEU A 1 131 ? -15.496 -2.610 -0.480 1.00 98.88 131 LEU A CA 1
ATOM 1027 C C . LEU A 1 131 ? -14.046 -2.337 -0.055 1.00 98.88 131 LEU A C 1
ATOM 1029 O O . LEU A 1 131 ? -13.133 -2.442 -0.871 1.00 98.88 131 LEU A O 1
ATOM 1033 N N . TYR A 1 132 ? -13.792 -2.014 1.218 1.00 98.81 132 TYR A N 1
ATOM 1034 C CA . TYR A 1 132 ? -12.408 -1.903 1.694 1.00 98.81 132 TYR A CA 1
ATOM 1035 C C . TYR A 1 132 ? -11.699 -3.256 1.726 1.00 98.81 132 TYR A C 1
ATOM 1037 O O . TYR A 1 132 ? -10.504 -3.308 1.457 1.00 98.81 132 TYR A O 1
ATOM 1045 N N . THR A 1 133 ? -12.417 -4.338 2.032 1.00 98.62 133 THR A N 1
ATOM 1046 C CA . THR A 1 133 ? -11.857 -5.696 2.010 1.00 98.62 133 THR A CA 1
ATOM 1047 C C . THR A 1 133 ? -11.490 -6.111 0.587 1.00 98.62 133 THR A C 1
ATOM 1049 O O . THR A 1 133 ? -10.354 -6.510 0.361 1.00 98.62 133 THR A O 1
ATOM 1052 N N . GLU A 1 134 ? -12.377 -5.884 -0.383 1.00 98.44 134 GLU A N 1
ATOM 1053 C CA . GLU A 1 134 ? -12.098 -6.110 -1.807 1.00 98.44 134 GLU A CA 1
ATOM 1054 C C . GLU A 1 134 ? -10.867 -5.314 -2.277 1.00 98.44 134 GLU A C 1
ATOM 1056 O O . GLU A 1 134 ? -10.008 -5.842 -2.981 1.00 98.44 134 GLU A O 1
ATOM 1061 N N . ALA A 1 135 ? -10.740 -4.050 -1.856 1.00 98.38 135 ALA A N 1
ATOM 1062 C CA . ALA A 1 135 ? -9.582 -3.227 -2.201 1.00 98.38 135 ALA A CA 1
ATOM 1063 C C . ALA A 1 135 ? -8.262 -3.783 -1.630 1.00 98.38 135 ALA A C 1
ATOM 1065 O O . ALA A 1 135 ? -7.234 -3.672 -2.292 1.00 98.38 135 ALA A O 1
ATOM 1066 N N . ILE A 1 136 ? -8.286 -4.367 -0.426 1.00 98.25 136 ILE A N 1
ATOM 1067 C CA . ILE A 1 136 ? -7.113 -4.995 0.205 1.00 98.25 136 ILE A CA 1
ATOM 1068 C C . ILE A 1 136 ? -6.751 -6.303 -0.513 1.00 98.25 136 ILE A C 1
ATOM 1070 O O . ILE A 1 136 ? -5.583 -6.527 -0.815 1.00 98.25 136 ILE A O 1
ATOM 1074 N N . GLU A 1 137 ? -7.740 -7.144 -0.820 1.00 97.19 137 GLU A N 1
ATOM 1075 C CA . GLU A 1 137 ? -7.544 -8.435 -1.501 1.00 97.19 137 GLU A CA 1
ATOM 1076 C C . GLU A 1 137 ? -7.068 -8.269 -2.954 1.00 97.19 137 GLU A C 1
ATOM 1078 O O . GLU A 1 137 ? -6.354 -9.118 -3.486 1.00 97.19 137 GLU A O 1
ATOM 1083 N N . ALA A 1 138 ? -7.422 -7.156 -3.606 1.00 97.00 138 ALA A N 1
ATOM 1084 C CA . ALA A 1 138 ? -6.962 -6.853 -4.958 1.00 97.00 138 ALA A CA 1
ATOM 1085 C C . ALA A 1 138 ? -5.439 -6.620 -5.046 1.00 97.00 138 ALA A C 1
ATOM 1087 O O . ALA A 1 138 ? -4.856 -6.886 -6.101 1.00 97.00 138 ALA A O 1
ATOM 1088 N N . ASP A 1 139 ? -4.797 -6.144 -3.971 1.00 95.38 139 ASP A N 1
ATOM 1089 C CA . ASP A 1 139 ? -3.336 -6.093 -3.845 1.00 95.38 139 ASP A CA 1
ATOM 1090 C C . ASP A 1 139 ? -2.869 -6.113 -2.381 1.00 95.38 139 ASP A C 1
ATOM 1092 O O . ASP A 1 139 ? -2.663 -5.078 -1.742 1.00 95.38 139 ASP A O 1
ATOM 1096 N N . GLU A 1 140 ? -2.600 -7.309 -1.863 1.00 92.69 140 GLU A N 1
ATOM 1097 C CA . GLU A 1 140 ? -2.147 -7.507 -0.483 1.00 92.69 140 GLU A CA 1
ATOM 1098 C C . GLU A 1 140 ? -0.733 -6.957 -0.210 1.00 92.69 140 GLU A C 1
ATOM 1100 O O . GLU A 1 140 ? -0.380 -6.681 0.940 1.00 92.69 140 GLU A O 1
ATOM 1105 N N . ASN A 1 141 ? 0.086 -6.753 -1.250 1.00 88.44 141 ASN A N 1
ATOM 1106 C CA . ASN A 1 141 ? 1.498 -6.394 -1.098 1.00 88.44 141 ASN A CA 1
ATOM 1107 C C . ASN A 1 141 ? 1.735 -4.880 -0.993 1.00 88.44 141 ASN A C 1
ATOM 1109 O O . ASN A 1 141 ? 2.823 -4.454 -0.587 1.00 88.44 141 ASN A O 1
ATOM 1113 N N . ASN A 1 142 ? 0.746 -4.048 -1.336 1.00 93.75 142 ASN A N 1
ATOM 1114 C CA . ASN A 1 142 ? 0.880 -2.597 -1.258 1.00 93.75 142 ASN A CA 1
ATOM 1115 C C . ASN A 1 142 ? 0.737 -2.099 0.186 1.00 93.75 142 ASN A C 1
ATOM 1117 O O . ASN A 1 142 ? -0.334 -1.689 0.633 1.00 93.75 142 ASN A O 1
ATOM 1121 N N . THR A 1 143 ? 1.851 -2.083 0.917 1.00 93.94 143 THR A N 1
ATOM 1122 C CA . THR A 1 143 ? 1.864 -1.695 2.335 1.00 93.94 143 THR A CA 1
ATOM 1123 C C . THR A 1 143 ? 1.341 -0.277 2.576 1.00 93.94 143 THR A C 1
ATOM 1125 O O . THR A 1 143 ? 0.627 -0.049 3.551 1.00 93.94 143 THR A O 1
ATOM 1128 N N . TYR A 1 144 ? 1.648 0.670 1.681 1.00 94.81 144 TYR A N 1
ATOM 1129 C CA . TYR A 1 144 ? 1.215 2.065 1.802 1.00 94.81 144 TYR A CA 1
ATOM 1130 C C . TYR A 1 144 ? -0.304 2.213 1.667 1.00 94.81 144 TYR A C 1
ATOM 1132 O O . TYR A 1 144 ? -0.948 2.931 2.437 1.00 94.81 144 TYR A O 1
ATOM 1140 N N . THR A 1 145 ? -0.892 1.566 0.664 1.00 96.00 145 THR A N 1
ATOM 1141 C CA . THR A 1 145 ? -2.331 1.657 0.403 1.00 96.00 145 THR A CA 1
ATOM 1142 C C . THR A 1 145 ? -3.102 0.852 1.440 1.00 96.00 145 THR A C 1
ATOM 1144 O O . THR A 1 145 ? -4.091 1.345 1.988 1.00 96.00 145 THR A O 1
ATOM 1147 N N . ASN A 1 146 ? -2.601 -0.331 1.798 1.00 97.44 146 ASN A N 1
ATOM 1148 C CA . ASN A 1 146 ? -3.273 -1.223 2.733 1.00 97.44 146 ASN A CA 1
ATOM 1149 C C . ASN A 1 146 ? -3.320 -0.649 4.149 1.00 97.44 146 ASN A C 1
ATOM 1151 O O . ASN A 1 146 ? -4.371 -0.738 4.775 1.00 97.44 146 ASN A O 1
ATOM 1155 N N . SER A 1 147 ? -2.280 0.045 4.636 1.00 97.38 147 SER A N 1
ATOM 1156 C CA . SER A 1 147 ? -2.349 0.712 5.951 1.00 97.38 147 SER A CA 1
ATOM 1157 C C . SER A 1 147 ? -3.501 1.728 6.034 1.00 97.38 147 SER A C 1
ATOM 1159 O O . SER A 1 147 ? -4.198 1.824 7.044 1.00 97.38 147 SER A O 1
ATOM 1161 N N . ARG A 1 148 ? -3.781 2.447 4.940 1.00 97.62 148 ARG A N 1
ATOM 1162 C CA . ARG A 1 148 ? -4.906 3.395 4.842 1.00 97.62 148 ARG A CA 1
ATOM 1163 C C . ARG A 1 148 ? -6.252 2.680 4.729 1.00 97.62 148 ARG A C 1
ATOM 1165 O O . ARG A 1 148 ? -7.214 3.117 5.360 1.00 97.62 148 ARG A O 1
ATOM 1172 N N . LEU A 1 149 ? -6.324 1.594 3.958 1.00 98.44 149 LEU A N 1
ATOM 1173 C CA . LEU A 1 149 ? -7.544 0.795 3.801 1.00 98.44 149 LEU A CA 1
ATOM 1174 C C . LEU A 1 149 ? -7.949 0.106 5.106 1.00 98.44 149 LEU A C 1
ATOM 1176 O O . LEU A 1 149 ? -9.105 0.227 5.503 1.00 98.44 149 LEU A O 1
ATOM 1180 N N . TYR A 1 150 ? -7.006 -0.511 5.823 1.00 98.75 150 TYR A N 1
ATOM 1181 C CA . TYR A 1 150 ? -7.255 -1.060 7.156 1.00 98.75 150 TYR A CA 1
ATOM 1182 C C . TYR A 1 150 ? -7.734 0.026 8.127 1.00 98.75 150 TYR A C 1
ATOM 1184 O O . TYR A 1 150 ? -8.696 -0.190 8.853 1.00 98.75 150 TYR A O 1
ATOM 1192 N N . SER A 1 151 ? -7.165 1.238 8.094 1.00 98.56 151 SER A N 1
ATOM 1193 C CA . SER A 1 151 ? -7.630 2.325 8.972 1.00 98.56 151 SER A CA 1
ATOM 1194 C C . SER A 1 151 ? -9.048 2.786 8.630 1.00 98.56 151 SER A C 1
ATOM 1196 O O . SER A 1 151 ? -9.829 3.129 9.522 1.00 98.56 151 SER A O 1
ATOM 1198 N N . ASN A 1 152 ? -9.411 2.785 7.347 1.00 98.62 152 ASN A N 1
ATOM 1199 C CA . ASN A 1 152 ? -10.769 3.087 6.911 1.00 98.62 152 ASN A CA 1
ATOM 1200 C C . ASN A 1 152 ? -11.751 1.973 7.299 1.00 98.62 152 ASN A C 1
ATOM 1202 O O . ASN A 1 152 ? -12.851 2.269 7.767 1.00 98.62 152 ASN A O 1
ATOM 1206 N N . ARG A 1 153 ? -11.351 0.704 7.180 1.00 98.75 153 ARG A N 1
ATOM 1207 C CA . ARG A 1 153 ? -12.159 -0.445 7.602 1.00 98.75 153 ARG A CA 1
ATOM 1208 C C . ARG A 1 153 ? -12.321 -0.505 9.125 1.00 98.75 153 ARG A C 1
ATOM 1210 O O . ARG A 1 153 ? -13.440 -0.672 9.604 1.00 98.75 153 ARG A O 1
ATOM 1217 N N . ALA A 1 154 ? -11.282 -0.179 9.890 1.00 98.75 154 ALA A N 1
ATOM 1218 C CA . ALA A 1 154 ? -11.372 0.046 11.332 1.00 98.75 154 ALA A CA 1
ATOM 1219 C C . ALA A 1 154 ? -12.356 1.173 11.683 1.00 98.75 154 ALA A C 1
ATOM 1221 O O . ALA A 1 154 ? -13.079 1.077 12.670 1.00 98.75 154 ALA A O 1
ATOM 1222 N N . ALA A 1 155 ? -12.431 2.240 10.876 1.00 98.62 155 ALA A N 1
ATOM 1223 C CA . ALA A 1 155 ? -13.419 3.300 11.080 1.00 98.62 155 ALA A CA 1
ATOM 1224 C C . ALA A 1 155 ? -14.851 2.768 10.946 1.00 98.62 155 ALA A C 1
ATOM 1226 O O . ALA A 1 155 ? -15.710 3.111 11.753 1.00 98.62 155 ALA A O 1
ATOM 1227 N N . VAL A 1 156 ? -15.099 1.917 9.946 1.00 98.75 156 VAL A N 1
ATOM 1228 C CA . VAL A 1 156 ? -16.387 1.237 9.756 1.00 98.75 156 VAL A CA 1
ATOM 1229 C C . VAL A 1 156 ? -16.720 0.377 10.974 1.00 98.75 156 VAL A C 1
ATOM 1231 O O . VAL A 1 156 ? -17.795 0.522 11.550 1.00 98.75 156 VAL A O 1
ATOM 1234 N N . LEU A 1 157 ? -15.782 -0.469 11.405 1.00 98.75 157 LEU A N 1
ATOM 1235 C CA . LEU A 1 157 ? -15.953 -1.360 12.555 1.00 98.75 157 LEU A CA 1
ATOM 1236 C C . LEU A 1 157 ? -16.223 -0.585 13.850 1.00 98.75 157 LEU A C 1
ATOM 1238 O O . LEU A 1 157 ? -17.102 -0.965 14.622 1.00 98.75 157 LEU A O 1
ATOM 1242 N N . GLN A 1 158 ? -15.545 0.548 14.045 1.00 98.19 158 GLN A N 1
ATOM 1243 C CA . GLN A 1 158 ? -15.803 1.465 15.153 1.00 98.19 158 GLN A CA 1
ATOM 1244 C C . GLN A 1 158 ? -17.247 1.999 15.119 1.00 98.19 158 GLN A C 1
ATOM 1246 O O . GLN A 1 158 ? -17.917 1.992 16.148 1.00 98.19 158 GLN A O 1
ATOM 1251 N N . GLN A 1 159 ? -17.761 2.422 13.954 1.00 98.06 159 GLN A N 1
ATOM 1252 C CA . GLN A 1 159 ? -19.162 2.866 13.825 1.00 98.06 159 GLN A CA 1
ATOM 1253 C C . GLN A 1 159 ? -20.161 1.735 14.101 1.00 98.06 159 GLN A C 1
ATOM 1255 O O . GLN A 1 159 ? -21.250 1.977 14.616 1.00 98.06 159 GLN A O 1
ATOM 1260 N N . GLN A 1 160 ? -19.776 0.493 13.807 1.00 97.94 160 GLN A N 1
ATOM 1261 C CA . GLN A 1 160 ? -20.551 -0.705 14.131 1.00 97.94 160 GLN A CA 1
ATOM 1262 C C . GLN A 1 160 ? -20.386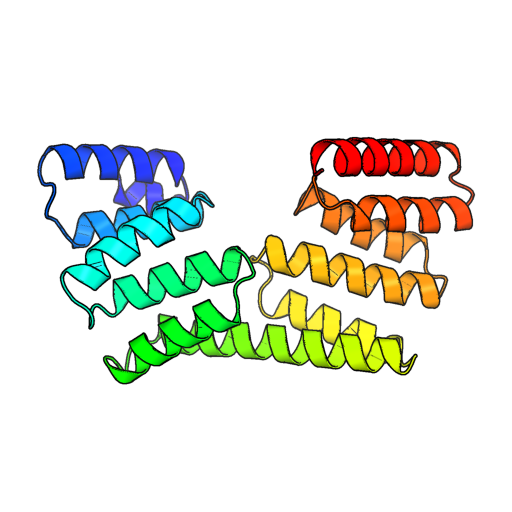 -1.177 15.587 1.00 97.94 160 GLN A C 1
ATOM 1264 O O . GLN A 1 160 ? -20.955 -2.206 15.945 1.00 97.94 160 GLN A O 1
ATOM 1269 N N . LYS A 1 161 ? -19.615 -0.461 16.421 1.00 97.69 161 LYS A N 1
ATOM 1270 C CA . LYS A 1 161 ? -19.257 -0.848 17.800 1.00 97.69 161 LYS A CA 1
ATOM 1271 C C . LYS A 1 161 ? -18.534 -2.200 17.910 1.00 97.69 161 LYS A C 1
ATOM 1273 O O . LYS A 1 161 ? -18.540 -2.838 18.957 1.00 97.69 161 LYS A O 1
ATOM 1278 N N . LYS A 1 162 ? -17.887 -2.649 16.830 1.00 98.44 162 LYS A N 1
ATOM 1279 C CA . LYS A 1 162 ? -17.055 -3.862 16.788 1.00 98.44 162 LYS A CA 1
ATOM 1280 C C . LYS A 1 162 ? -15.614 -3.501 17.153 1.00 98.44 162 LYS A C 1
ATOM 1282 O O . LYS A 1 162 ? -14.723 -3.545 16.306 1.00 98.44 162 LYS A O 1
ATOM 1287 N N . PHE A 1 163 ? -15.405 -3.073 18.396 1.00 98.25 163 PHE A N 1
ATOM 1288 C CA . PHE A 1 163 ? -14.159 -2.423 18.809 1.00 98.25 163 PHE A CA 1
ATOM 1289 C C . PHE A 1 163 ? -12.932 -3.336 18.734 1.00 98.25 163 PHE A C 1
ATOM 1291 O O . PHE A 1 163 ? -11.926 -2.912 18.180 1.00 98.25 163 PHE A O 1
ATOM 1298 N N . GLU A 1 164 ? -13.028 -4.599 19.154 1.00 98.31 164 GLU A N 1
ATOM 1299 C CA . GLU A 1 164 ? -11.905 -5.551 19.063 1.00 98.31 164 GLU A CA 1
ATOM 1300 C C . GLU A 1 164 ? -11.458 -5.805 17.614 1.00 98.31 164 GLU A C 1
ATOM 1302 O O . GLU A 1 164 ? -10.270 -5.795 17.298 1.00 98.31 164 GLU A O 1
ATOM 1307 N N . ALA A 1 165 ? -12.411 -5.939 16.686 1.00 98.50 165 ALA A N 1
ATOM 1308 C CA . ALA A 1 165 ? -12.087 -6.070 15.266 1.00 98.50 165 ALA A CA 1
ATOM 1309 C C . ALA A 1 165 ? -11.456 -4.779 14.709 1.00 98.50 165 ALA A C 1
ATOM 1311 O O . ALA A 1 165 ? -10.542 -4.835 13.888 1.00 98.50 165 ALA A O 1
ATOM 1312 N N . ALA A 1 166 ? -11.924 -3.608 15.159 1.00 98.75 166 ALA A N 1
ATOM 1313 C CA . ALA A 1 166 ? -11.338 -2.326 14.775 1.00 98.75 166 ALA A CA 1
ATOM 1314 C C . ALA A 1 166 ? -9.903 -2.168 15.306 1.00 98.75 166 ALA A C 1
ATOM 1316 O O . ALA A 1 166 ? -9.055 -1.622 14.599 1.00 98.75 166 ALA A O 1
ATOM 1317 N N . ILE A 1 167 ? -9.627 -2.655 16.522 1.00 98.81 167 ILE A N 1
ATOM 1318 C CA . ILE A 1 167 ? -8.283 -2.703 17.111 1.00 98.81 167 ILE A CA 1
ATOM 1319 C C . ILE A 1 167 ? -7.377 -3.590 16.255 1.00 98.81 167 ILE A C 1
ATOM 1321 O O . ILE A 1 167 ? -6.325 -3.113 15.842 1.00 98.81 167 ILE A O 1
ATOM 1325 N N . ALA A 1 168 ? -7.820 -4.794 15.879 1.00 98.69 168 ALA A N 1
ATOM 1326 C CA . ALA A 1 168 ? -7.046 -5.698 15.026 1.00 98.69 168 ALA A CA 1
ATOM 1327 C C . ALA A 1 168 ? -6.709 -5.090 13.646 1.00 98.69 168 ALA A C 1
ATOM 1329 O O . ALA A 1 168 ? -5.578 -5.207 13.165 1.00 98.69 168 ALA A O 1
ATOM 1330 N N . ASP A 1 169 ? -7.655 -4.383 13.016 1.00 98.69 169 ASP A N 1
ATOM 1331 C CA . ASP A 1 169 ? -7.380 -3.641 11.778 1.00 98.69 169 ASP A CA 1
ATOM 1332 C C . ASP A 1 169 ? -6.375 -2.498 12.018 1.00 98.69 169 ASP A C 1
ATOM 1334 O O . ASP A 1 169 ? -5.489 -2.261 11.194 1.00 98.69 169 ASP A O 1
ATOM 1338 N N . CYS A 1 170 ? -6.456 -1.798 13.154 1.00 98.69 170 CYS A N 1
ATOM 1339 C CA . CYS A 1 170 ? -5.469 -0.776 13.509 1.00 98.69 170 CYS A CA 1
ATOM 1340 C C . CYS A 1 170 ? -4.083 -1.369 13.811 1.00 98.69 170 CYS A C 1
ATOM 1342 O O . CYS A 1 170 ? -3.082 -0.733 13.486 1.00 98.69 170 CYS A O 1
ATOM 1344 N N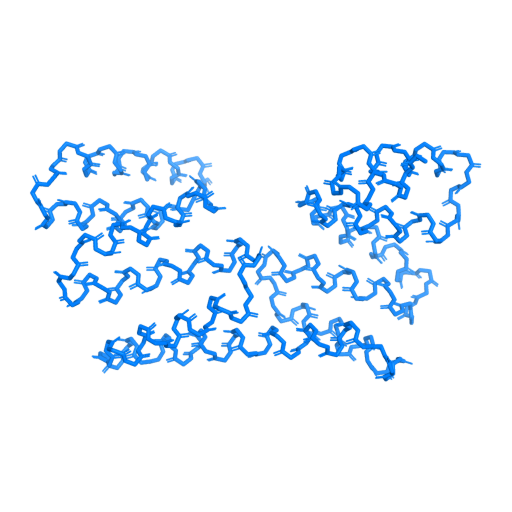 . ASP A 1 171 ? -4.002 -2.574 14.376 1.00 98.56 171 ASP A N 1
ATOM 1345 C CA . ASP A 1 171 ? -2.738 -3.286 14.585 1.00 98.56 171 ASP A CA 1
ATOM 1346 C C . ASP A 1 171 ? -2.055 -3.572 13.243 1.00 98.56 171 ASP A C 1
ATOM 1348 O O . ASP A 1 171 ? -0.881 -3.256 13.047 1.00 98.56 171 ASP A O 1
ATOM 1352 N N . ARG A 1 172 ? -2.828 -4.030 12.253 1.00 98.25 172 ARG A N 1
ATOM 1353 C CA . ARG A 1 172 ? -2.345 -4.191 10.872 1.00 98.25 172 ARG A CA 1
ATOM 1354 C C . ARG A 1 172 ? -1.906 -2.874 10.247 1.00 98.25 172 ARG A C 1
ATOM 1356 O O . ARG A 1 172 ? -0.917 -2.851 9.520 1.00 98.25 172 ARG A O 1
ATOM 1363 N N . CYS A 1 173 ? -2.568 -1.761 10.558 1.00 97.62 173 CYS A N 1
ATOM 1364 C CA . CYS A 1 173 ? -2.102 -0.451 10.104 1.00 97.62 173 CYS A CA 1
ATOM 1365 C C . CYS A 1 173 ? -0.701 -0.127 10.631 1.00 97.62 173 CYS A C 1
ATOM 1367 O O . CYS A 1 173 ? 0.144 0.281 9.839 1.00 97.62 173 CYS A O 1
ATOM 1369 N N . VAL A 1 174 ? -0.459 -0.290 11.938 1.00 97.19 174 VAL A N 1
ATOM 1370 C CA . VAL A 1 174 ? 0.825 0.087 12.556 1.00 97.19 174 VAL A CA 1
ATOM 1371 C C . VAL A 1 174 ? 1.957 -0.876 12.202 1.00 97.19 174 VAL A C 1
ATOM 1373 O O . VAL A 1 174 ? 3.110 -0.464 12.169 1.00 97.19 174 VAL A O 1
ATOM 1376 N N . GLU A 1 175 ? 1.647 -2.138 11.898 1.00 97.19 175 GLU A N 1
ATOM 1377 C CA . GLU A 1 175 ? 2.621 -3.090 11.352 1.00 97.19 175 GLU A CA 1
ATOM 1378 C C . GLU A 1 175 ? 3.077 -2.693 9.942 1.00 97.19 175 GLU A C 1
ATOM 1380 O O . GLU A 1 175 ? 4.256 -2.814 9.607 1.00 97.19 175 GLU A O 1
ATOM 1385 N N . LEU A 1 176 ? 2.147 -2.211 9.112 1.00 95.81 176 LEU A N 1
ATOM 1386 C CA . LEU A 1 176 ? 2.433 -1.793 7.739 1.00 95.81 176 LEU A CA 1
ATOM 1387 C C . LEU A 1 176 ? 3.072 -0.401 7.662 1.00 95.81 176 LEU A C 1
ATOM 1389 O O . LEU A 1 176 ? 3.940 -0.173 6.817 1.00 95.81 176 LEU A O 1
ATOM 1393 N N . ASP A 1 177 ? 2.631 0.524 8.515 1.00 95.44 177 ASP A N 1
ATOM 1394 C CA . ASP A 1 177 ? 3.111 1.902 8.599 1.00 95.44 177 ASP A CA 1
ATOM 1395 C C . ASP A 1 177 ? 3.171 2.364 10.071 1.00 95.44 177 ASP A C 1
ATOM 1397 O O . ASP A 1 177 ? 2.206 2.933 10.597 1.00 95.44 177 ASP A O 1
ATOM 1401 N N . PRO A 1 178 ? 4.319 2.154 10.748 1.00 96.12 178 PRO A N 1
ATOM 1402 C CA . PRO A 1 178 ? 4.516 2.540 12.148 1.00 96.12 178 PRO A CA 1
ATOM 1403 C C . PRO A 1 178 ? 4.450 4.049 12.409 1.00 96.12 178 PRO A C 1
ATOM 1405 O O . PRO A 1 178 ? 4.419 4.471 13.563 1.00 96.12 178 PRO A O 1
ATOM 1408 N N . ASN A 1 179 ? 4.450 4.874 11.360 1.00 95.19 179 ASN A N 1
ATOM 1409 C CA . ASN A 1 179 ? 4.370 6.327 11.475 1.00 95.19 179 ASN A CA 1
ATOM 1410 C C . ASN A 1 179 ? 2.955 6.847 11.185 1.00 95.19 179 ASN A C 1
ATOM 1412 O O . ASN A 1 179 ? 2.721 8.059 11.187 1.00 95.19 179 ASN A O 1
ATOM 1416 N N . PHE A 1 180 ? 1.984 5.956 10.953 1.00 95.94 180 PHE A N 1
ATOM 1417 C CA . PHE A 1 180 ? 0.635 6.362 10.596 1.00 95.94 180 PHE A CA 1
ATOM 1418 C C . PHE A 1 180 ? -0.174 6.827 11.813 1.00 95.94 180 PHE A C 1
ATOM 1420 O O . PHE A 1 180 ? -0.940 6.073 12.413 1.00 95.94 180 PHE A O 1
ATOM 1427 N N . VAL A 1 181 ? -0.063 8.118 12.139 1.00 96.56 181 VAL A N 1
ATOM 1428 C CA . VAL A 1 181 ? -0.707 8.769 13.300 1.00 96.56 181 VAL A CA 1
ATOM 1429 C C . VAL A 1 181 ? -2.193 8.405 13.449 1.00 96.56 181 VAL A C 1
ATOM 1431 O O . VAL A 1 181 ? -2.646 8.051 14.538 1.00 96.56 181 VAL A O 1
ATOM 1434 N N . LYS A 1 182 ? -2.960 8.416 12.347 1.00 96.62 182 LYS A N 1
ATOM 1435 C CA . LYS A 1 182 ? -4.405 8.114 12.372 1.00 96.62 182 LYS A CA 1
ATOM 1436 C C . LYS A 1 182 ? -4.719 6.700 12.869 1.00 96.62 182 LYS A C 1
ATOM 1438 O O . LYS A 1 182 ? -5.794 6.510 13.437 1.00 96.62 182 LYS A O 1
ATOM 1443 N N . ALA A 1 183 ? -3.830 5.728 12.656 1.00 97.50 183 ALA A N 1
ATOM 1444 C CA . ALA A 1 183 ? -4.010 4.367 13.151 1.00 97.50 183 ALA A CA 1
ATOM 1445 C C . ALA A 1 183 ? -3.955 4.328 14.681 1.00 97.50 183 ALA A C 1
ATOM 1447 O O . ALA A 1 183 ? -4.888 3.827 15.302 1.00 97.50 183 ALA A O 1
ATOM 1448 N N . TYR A 1 184 ? -2.938 4.951 15.284 1.00 98.44 184 TYR A N 1
ATOM 1449 C CA . TYR A 1 184 ? -2.809 5.054 16.739 1.00 98.44 184 TYR A CA 1
ATOM 1450 C C . TYR A 1 184 ? -3.992 5.789 17.367 1.00 98.44 184 TYR A C 1
ATOM 1452 O O . TYR A 1 184 ? -4.624 5.271 18.282 1.00 98.44 184 TYR A O 1
ATOM 1460 N N . THR A 1 185 ? -4.378 6.949 16.822 1.00 98.06 185 THR A N 1
ATOM 1461 C CA . THR A 1 185 ? -5.538 7.700 17.329 1.00 98.06 185 THR A CA 1
ATOM 1462 C C . THR A 1 185 ? -6.828 6.880 17.264 1.00 98.06 185 THR A C 1
ATOM 1464 O O . THR A 1 185 ? -7.670 6.970 18.156 1.00 98.06 185 THR A O 1
ATOM 1467 N N . ARG A 1 186 ? -7.027 6.090 16.203 1.00 98.12 186 ARG A N 1
ATOM 1468 C CA . ARG A 1 186 ? -8.225 5.257 16.055 1.00 98.12 186 ARG A CA 1
ATOM 1469 C C . ARG A 1 186 ? -8.200 4.049 16.986 1.00 98.12 186 ARG A C 1
ATOM 1471 O O . ARG A 1 186 ? -9.222 3.770 17.612 1.00 98.12 186 ARG A O 1
ATOM 1478 N N . ARG A 1 187 ? -7.050 3.381 17.111 1.00 98.56 187 ARG A N 1
ATOM 1479 C CA . ARG A 1 187 ? -6.853 2.266 18.041 1.00 98.56 187 ARG A CA 1
ATOM 1480 C C . ARG A 1 187 ? -7.109 2.709 19.475 1.00 98.56 187 ARG A C 1
ATOM 1482 O O . ARG A 1 187 ? -7.898 2.069 20.158 1.00 98.56 187 ARG A O 1
ATOM 1489 N N . ALA A 1 188 ? -6.565 3.860 19.872 1.00 98.44 188 ALA A N 1
ATOM 1490 C CA . ALA A 1 188 ? -6.787 4.457 21.185 1.00 98.44 188 ALA A CA 1
ATOM 1491 C C . ALA A 1 188 ? -8.276 4.700 21.469 1.00 98.44 188 ALA A C 1
ATOM 1493 O O . ALA A 1 188 ? -8.773 4.329 22.527 1.00 98.44 188 ALA A O 1
ATOM 1494 N N . LYS A 1 189 ? -9.020 5.261 20.505 1.00 98.38 189 LYS A N 1
ATOM 1495 C CA . LYS A 1 189 ? -10.476 5.446 20.638 1.00 98.38 189 LYS A CA 1
ATOM 1496 C C . LYS A 1 189 ? -11.209 4.122 20.838 1.00 98.38 189 LYS A C 1
ATOM 1498 O O . LYS A 1 189 ? -12.053 4.039 21.714 1.00 98.38 189 LYS A O 1
ATOM 1503 N N . CYS A 1 190 ? -10.884 3.094 20.057 1.00 98.38 190 CYS A N 1
ATOM 1504 C CA . CYS A 1 190 ? -11.528 1.785 20.200 1.00 98.38 190 CYS A CA 1
ATOM 1505 C C . CYS A 1 190 ? -11.181 1.118 21.540 1.00 98.38 190 CYS A C 1
ATOM 1507 O O . CYS A 1 190 ? -12.051 0.515 22.161 1.00 98.38 190 CYS A O 1
ATOM 1509 N N . LYS A 1 191 ? -9.939 1.277 22.010 1.00 98.50 191 LYS A N 1
ATOM 1510 C CA . LYS A 1 191 ? -9.486 0.813 23.326 1.00 98.50 191 LYS A CA 1
ATOM 1511 C C . LYS A 1 191 ? -10.204 1.520 24.472 1.00 98.50 191 LYS A C 1
ATOM 1513 O O . LYS A 1 191 ? -10.625 0.845 25.399 1.00 98.50 191 LYS A O 1
ATOM 1518 N N . LEU A 1 192 ? -10.420 2.838 24.386 1.00 97.88 192 LEU A N 1
ATOM 1519 C CA . LEU A 1 192 ? -11.229 3.576 25.367 1.00 97.88 192 LEU A CA 1
ATOM 1520 C C . LEU A 1 192 ? -12.656 3.028 25.459 1.00 97.88 192 LEU A C 1
ATOM 1522 O O . LEU A 1 192 ? -13.139 2.778 26.555 1.00 97.88 192 LEU A O 1
ATOM 1526 N N . GLU A 1 193 ? -13.311 2.815 24.316 1.00 97.25 193 GLU A N 1
ATOM 1527 C CA . GLU A 1 193 ? -14.669 2.247 24.261 1.00 97.25 193 GLU A CA 1
ATOM 1528 C C . GLU A 1 193 ? -14.725 0.791 24.758 1.00 97.25 193 GLU A C 1
ATOM 1530 O O . GLU A 1 193 ? -15.789 0.304 25.128 1.00 97.25 193 GLU A O 1
ATOM 1535 N N . SER A 1 194 ? -13.579 0.102 24.776 1.00 96.62 194 SER A N 1
ATOM 1536 C CA . SER A 1 194 ? -13.415 -1.260 25.308 1.00 96.62 194 SER A CA 1
ATOM 1537 C C . SER A 1 194 ? -12.828 -1.270 26.726 1.00 96.62 194 SER A C 1
ATOM 1539 O O . SER A 1 194 ? -12.376 -2.312 27.190 1.00 96.62 194 SER A O 1
ATOM 1541 N N . GLU A 1 195 ? -12.787 -0.113 27.398 1.00 97.12 195 GLU A N 1
ATOM 1542 C CA . GLU A 1 195 ? -12.271 0.080 28.763 1.00 97.12 195 GLU A CA 1
ATOM 1543 C C . GLU A 1 195 ? -10.781 -0.286 28.962 1.00 97.12 195 GLU A C 1
ATOM 1545 O O . GLU A 1 195 ? -10.292 -0.430 30.082 1.00 97.12 195 GLU A O 1
ATOM 1550 N N . GLN A 1 196 ? -10.009 -0.368 27.876 1.00 97.81 196 GLN A N 1
ATOM 1551 C CA . GLN A 1 196 ? -8.560 -0.600 27.873 1.00 97.81 196 GLN A CA 1
ATOM 1552 C C . GLN A 1 196 ? -7.802 0.734 28.011 1.00 97.81 196 GLN A C 1
ATOM 1554 O O . GLN A 1 196 ? -7.086 1.172 27.105 1.00 97.81 196 GLN A O 1
ATOM 1559 N N . TYR A 1 197 ? -8.002 1.424 29.136 1.00 97.50 197 TYR A N 1
ATOM 1560 C CA . TYR A 1 197 ? -7.567 2.816 29.320 1.00 97.50 197 TYR A CA 1
ATOM 1561 C C . TYR A 1 197 ? -6.047 3.013 29.232 1.00 97.50 197 TYR A C 1
ATOM 1563 O O . TYR A 1 197 ? -5.594 3.894 28.499 1.00 97.50 197 TYR A O 1
ATOM 1571 N N . ASP A 1 198 ? -5.255 2.176 29.907 1.00 98.12 198 ASP A N 1
ATOM 1572 C CA . ASP A 1 198 ? -3.790 2.304 29.920 1.00 98.12 198 ASP A CA 1
ATOM 1573 C C . ASP A 1 198 ? -3.192 2.154 28.514 1.00 98.12 198 ASP A C 1
ATOM 1575 O O . ASP A 1 198 ? -2.291 2.894 28.113 1.00 98.12 198 ASP A O 1
ATOM 1579 N N . ASP A 1 199 ? -3.722 1.220 27.726 1.00 97.75 199 ASP A N 1
ATOM 1580 C CA . ASP A 1 199 ? -3.251 0.987 26.364 1.00 97.75 199 ASP A CA 1
ATOM 1581 C C . ASP A 1 199 ? -3.748 2.049 25.380 1.00 97.75 199 ASP A C 1
ATOM 1583 O O . ASP A 1 199 ? -3.075 2.316 24.380 1.00 97.75 199 ASP A O 1
ATOM 1587 N N . ALA A 1 200 ? -4.890 2.683 25.657 1.00 98.25 200 ALA A N 1
ATOM 15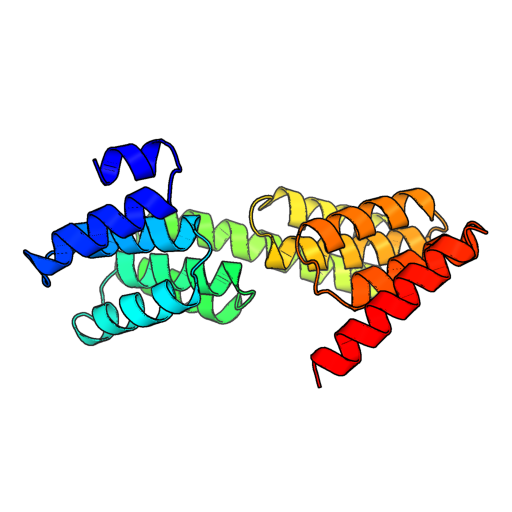88 C CA . ALA A 1 200 ? -5.335 3.850 24.908 1.00 98.25 200 ALA A CA 1
ATOM 1589 C C . ALA A 1 200 ? -4.422 5.061 25.147 1.00 98.25 200 ALA A C 1
ATOM 1591 O O . ALA A 1 200 ? -4.084 5.756 24.188 1.00 98.25 200 ALA A O 1
ATOM 1592 N N . VAL A 1 201 ? -3.990 5.300 26.393 1.00 98.50 201 VAL A N 1
ATOM 1593 C CA . VAL A 1 201 ? -3.057 6.391 26.727 1.00 98.50 201 VAL A CA 1
ATOM 1594 C C . VAL A 1 201 ? -1.745 6.224 25.964 1.00 98.50 201 VAL A C 1
ATOM 1596 O O . VAL A 1 201 ? -1.342 7.152 25.264 1.00 98.50 201 VAL A O 1
ATOM 1599 N N . LYS A 1 202 ? -1.146 5.026 25.984 1.00 98.19 202 LYS A N 1
ATOM 1600 C CA . LYS A 1 202 ? 0.084 4.729 25.223 1.00 98.19 202 LYS A CA 1
ATOM 1601 C C . LYS A 1 202 ? -0.064 5.034 23.730 1.00 98.19 202 LYS A C 1
ATOM 1603 O O . LYS A 1 202 ? 0.845 5.582 23.107 1.00 98.19 202 LYS A O 1
ATOM 1608 N N . ASP A 1 203 ? -1.208 4.685 23.140 1.00 98.31 203 ASP A N 1
ATOM 1609 C CA . ASP A 1 203 ? -1.476 4.962 21.728 1.00 98.31 203 ASP A CA 1
ATOM 1610 C C . ASP A 1 203 ? -1.637 6.463 21.449 1.00 98.31 203 ASP A C 1
ATOM 1612 O O . ASP A 1 203 ? -1.139 6.949 20.432 1.00 98.31 203 ASP A O 1
ATOM 1616 N N . TYR A 1 204 ? -2.284 7.221 22.339 1.00 98.31 204 TYR A N 1
ATOM 1617 C CA . TYR A 1 204 ? -2.372 8.677 22.203 1.00 98.31 204 TYR A CA 1
ATOM 1618 C C . TYR A 1 204 ? -1.017 9.366 22.359 1.00 98.31 204 TYR A C 1
ATOM 1620 O O . TYR A 1 204 ? -0.700 10.240 21.554 1.00 98.31 204 TYR A O 1
ATOM 1628 N N . GLU A 1 205 ? -0.202 8.960 23.332 1.00 98.00 205 GLU A N 1
ATOM 1629 C CA . GLU A 1 205 ? 1.162 9.470 23.511 1.00 98.00 205 GLU A CA 1
ATOM 1630 C C . GLU A 1 205 ? 2.012 9.197 22.269 1.00 98.00 205 GLU A C 1
ATOM 1632 O O . GLU A 1 205 ? 2.690 10.091 21.756 1.00 98.00 205 GLU A O 1
ATOM 1637 N N . LYS A 1 206 ? 1.918 7.979 21.718 1.00 97.38 206 LYS A N 1
ATOM 1638 C CA . LYS A 1 206 ? 2.611 7.630 20.479 1.00 97.38 206 LYS A CA 1
ATOM 1639 C C . LYS A 1 206 ? 2.132 8.479 19.302 1.00 97.38 206 LYS A C 1
ATOM 1641 O O . LYS A 1 206 ? 2.961 8.954 18.529 1.00 97.38 206 LYS A O 1
ATOM 1646 N N . ALA A 1 207 ? 0.822 8.691 19.170 1.00 96.88 207 ALA A N 1
ATOM 1647 C CA . ALA A 1 207 ? 0.254 9.544 18.130 1.00 96.88 207 ALA A CA 1
ATOM 1648 C C . ALA A 1 207 ? 0.739 11.000 18.250 1.00 96.88 207 ALA A C 1
ATOM 1650 O O . ALA A 1 207 ? 1.107 11.588 17.237 1.00 96.88 207 ALA A O 1
ATOM 1651 N N . ALA A 1 208 ? 0.779 11.557 19.464 1.00 96.06 208 ALA A N 1
ATOM 1652 C CA . ALA A 1 208 ? 1.252 12.916 19.723 1.00 96.06 208 ALA A CA 1
ATOM 1653 C C . ALA A 1 208 ? 2.744 13.075 19.395 1.00 96.06 208 ALA A C 1
ATOM 1655 O O . ALA A 1 208 ? 3.114 13.978 18.651 1.00 96.06 208 ALA A O 1
ATOM 1656 N N . SER A 1 209 ? 3.582 12.140 19.852 1.00 96.44 209 SER A N 1
ATOM 1657 C CA . SER A 1 209 ? 5.020 12.128 19.551 1.00 96.44 209 SER A CA 1
ATOM 1658 C C . SER A 1 209 ? 5.304 12.060 18.044 1.00 96.44 209 SER A C 1
ATOM 1660 O O . SER A 1 209 ? 6.211 12.730 17.545 1.00 96.44 209 SER A O 1
ATOM 1662 N N . LEU A 1 210 ? 4.520 11.271 17.301 1.00 94.19 210 LEU A N 1
ATOM 1663 C CA . LEU A 1 210 ? 4.625 11.193 15.844 1.00 94.19 210 LEU A CA 1
ATOM 1664 C C . LEU A 1 210 ? 4.122 12.470 15.153 1.00 94.19 210 LEU A C 1
ATOM 1666 O O . LEU A 1 210 ? 4.730 12.886 14.174 1.00 94.19 210 LEU A O 1
ATOM 1670 N N . ASP A 1 211 ? 3.042 13.094 15.634 1.00 89.50 211 ASP A N 1
ATOM 1671 C CA . ASP A 1 211 ? 2.535 14.357 15.073 1.00 89.50 211 ASP A CA 1
ATOM 1672 C C . ASP A 1 211 ? 3.543 15.498 15.254 1.00 89.50 211 ASP A C 1
ATOM 1674 O O . ASP A 1 211 ? 3.795 16.239 14.312 1.00 89.50 211 ASP A O 1
ATOM 1678 N N . GLU A 1 212 ? 4.181 15.600 16.423 1.00 89.50 212 GLU A N 1
ATOM 1679 C CA . GLU A 1 212 ? 5.246 16.579 16.678 1.00 89.50 212 GLU A CA 1
ATOM 1680 C C . GLU A 1 212 ? 6.473 16.354 15.793 1.00 89.50 212 GLU A C 1
ATOM 1682 O O . GLU A 1 212 ? 7.038 17.310 15.275 1.00 89.50 212 GLU A O 1
ATOM 1687 N N . SER A 1 213 ? 6.855 15.093 15.576 1.00 84.81 213 SER A N 1
ATOM 1688 C CA . SER A 1 213 ? 7.990 14.738 14.712 1.00 84.81 213 SER A CA 1
ATOM 1689 C C . SER A 1 213 ? 7.714 14.974 13.219 1.00 84.81 213 SER A C 1
ATOM 1691 O O . SER A 1 213 ? 8.654 15.030 12.431 1.00 84.81 213 SER A O 1
ATOM 1693 N N . ASN A 1 214 ? 6.439 15.067 12.824 1.00 74.94 214 ASN A N 1
ATOM 1694 C CA . ASN A 1 214 ? 5.998 15.248 11.438 1.00 74.94 214 ASN A CA 1
ATOM 1695 C C . ASN A 1 214 ? 5.703 16.718 11.066 1.00 74.94 214 ASN A C 1
ATOM 1697 O O . ASN A 1 214 ? 5.330 16.971 9.916 1.00 74.94 214 ASN A O 1
ATOM 1701 N N . ARG A 1 215 ? 5.809 17.660 12.012 1.00 65.50 215 ARG A N 1
ATOM 1702 C CA . ARG A 1 215 ? 5.649 19.110 11.790 1.00 65.50 215 ARG A CA 1
ATOM 1703 C C . ARG A 1 215 ? 6.961 19.765 11.380 1.00 65.50 215 ARG A C 1
ATOM 1705 O O . ARG A 1 215 ? 6.878 20.705 10.559 1.00 65.50 215 ARG A O 1
#

Secondary structure (DSSP, 8-state):
-HHHHHHTT-HHHHHHHHHHHHHH-TT-HHHHHHHHHHHHHTT-HHHHHHHHHHHHHH-TT-HHHHHHHHHHHHHTT-HHHHHHHHHHHHHH-TT-HHHHHHHHHHHHHHHHHHHHHHHHHTT-HHHHHHHHHHHHHH-TT-HHHHHHHHHHHHHHHHHTT-HHHHHHHHHHHHHH-TT-HHHHHHHHHHHHHTT-HHHHHHHHHHHHHHHHHT-